Protein AF-A0A819MZC9-F1 (afdb_monomer_lite)

Structure (mmCIF, N/CA/C/O backbone):
data_AF-A0A819MZC9-F1
#
_entry.id   AF-A0A819MZC9-F1
#
loop_
_atom_site.group_PDB
_atom_site.id
_atom_site.type_symbol
_atom_site.label_atom_id
_atom_site.label_alt_id
_atom_site.label_comp_id
_atom_site.label_asym_id
_atom_site.label_entity_id
_atom_site.label_seq_id
_atom_site.pdbx_PDB_ins_code
_atom_site.Cartn_x
_atom_site.Cartn_y
_atom_site.Cartn_z
_atom_site.occupancy
_atom_site.B_iso_or_equiv
_atom_site.auth_seq_id
_atom_site.auth_comp_id
_atom_site.auth_asym_id
_atom_site.auth_atom_id
_atom_site.pdbx_PDB_model_num
ATOM 1 N N . MET A 1 1 ? -30.909 -2.211 36.257 1.00 52.22 1 MET A N 1
ATOM 2 C CA . MET A 1 1 ? -29.442 -2.129 36.110 1.00 52.22 1 MET A CA 1
ATOM 3 C C . MET A 1 1 ? -29.122 -0.748 35.568 1.00 52.22 1 MET A C 1
ATOM 5 O O . MET A 1 1 ? -29.783 -0.333 34.624 1.00 52.22 1 MET A O 1
ATOM 9 N N . SER A 1 2 ? -28.225 -0.003 36.210 1.00 57.69 2 SER A N 1
ATOM 10 C CA . SER A 1 2 ? -27.809 1.330 35.756 1.00 57.69 2 SER A CA 1
ATOM 11 C C . SER A 1 2 ? -26.731 1.199 34.678 1.00 57.69 2 SER A C 1
ATOM 13 O O . SER A 1 2 ? -25.698 0.577 34.928 1.00 57.69 2 SER A O 1
ATOM 15 N N . ASN A 1 3 ? -26.963 1.786 33.504 1.00 63.84 3 ASN A N 1
ATOM 16 C CA . ASN A 1 3 ? -25.980 1.843 32.422 1.00 63.84 3 ASN A CA 1
ATOM 17 C C . ASN A 1 3 ? -25.209 3.163 32.505 1.00 63.84 3 ASN A C 1
ATOM 19 O O . ASN A 1 3 ? -25.812 4.206 32.756 1.00 63.84 3 ASN A O 1
ATOM 23 N N . ILE A 1 4 ? -23.900 3.119 32.262 1.00 66.25 4 ILE A N 1
ATOM 24 C CA . ILE A 1 4 ? -23.064 4.317 32.140 1.00 66.25 4 ILE A CA 1
ATOM 25 C C . ILE A 1 4 ? -22.619 4.429 30.684 1.00 66.25 4 ILE A C 1
ATOM 27 O O . ILE A 1 4 ? -21.944 3.535 30.168 1.00 66.25 4 ILE A O 1
ATOM 31 N N . ALA A 1 5 ? -23.028 5.513 30.024 1.00 67.75 5 ALA A N 1
ATOM 32 C CA . ALA A 1 5 ? -22.715 5.778 28.627 1.00 67.75 5 ALA A CA 1
ATOM 33 C C . ALA A 1 5 ? -21.531 6.747 28.495 1.00 67.75 5 ALA A C 1
ATOM 35 O O . ALA A 1 5 ? -21.489 7.801 29.138 1.00 67.75 5 ALA A O 1
ATOM 36 N N . TYR A 1 6 ? -20.600 6.385 27.620 1.00 69.19 6 TYR A N 1
ATOM 37 C CA . TYR A 1 6 ? -19.405 7.132 27.265 1.00 69.19 6 TYR A CA 1
ATOM 38 C C . TYR A 1 6 ? -19.411 7.485 25.782 1.00 69.19 6 TYR A C 1
ATOM 40 O O . TYR A 1 6 ? -19.580 6.615 24.927 1.00 69.19 6 TYR A O 1
ATOM 48 N N . GLU A 1 7 ? -19.116 8.748 25.487 1.00 68.81 7 GLU A N 1
ATOM 49 C CA . GLU A 1 7 ? -18.822 9.201 24.131 1.00 68.81 7 GLU A CA 1
ATOM 50 C C . GLU A 1 7 ? -17.307 9.282 23.932 1.00 68.81 7 GLU A C 1
ATOM 52 O O . GLU A 1 7 ? -16.589 9.958 24.679 1.00 68.81 7 GLU A O 1
ATOM 57 N N . LEU A 1 8 ? -16.820 8.604 22.898 1.00 68.31 8 LEU A N 1
ATOM 58 C CA . LEU A 1 8 ? -15.461 8.732 22.396 1.00 68.31 8 LEU A CA 1
ATOM 59 C C . LEU A 1 8 ? -15.457 9.730 21.246 1.00 68.31 8 LEU A C 1
ATOM 61 O O . LEU A 1 8 ? -16.097 9.509 20.220 1.00 68.31 8 LEU A O 1
ATOM 65 N N . LYS A 1 9 ? -14.706 10.819 21.408 1.00 65.06 9 LYS A N 1
ATOM 66 C CA . LYS A 1 9 ? -14.532 11.823 20.358 1.00 65.06 9 LYS A CA 1
ATOM 67 C C . LYS A 1 9 ? -13.132 11.716 19.783 1.00 65.06 9 LYS A C 1
ATOM 69 O O . LYS A 1 9 ? -12.146 11.626 20.520 1.00 65.06 9 LYS A O 1
ATOM 74 N N . SER A 1 10 ? -13.040 11.716 18.457 1.00 59.41 10 SER A N 1
ATOM 75 C CA . SER A 1 10 ? -11.754 11.828 17.783 1.00 59.41 10 SER A CA 1
ATOM 76 C C . SER A 1 10 ? -11.206 13.251 17.949 1.00 59.41 10 SER A C 1
ATOM 78 O O . SER A 1 10 ? -11.925 14.241 17.790 1.00 59.41 10 SER A O 1
ATOM 80 N N . LYS A 1 11 ? -9.915 13.390 18.275 1.00 59.06 11 LYS A N 1
ATOM 81 C CA . LYS A 1 11 ? -9.219 14.678 18.122 1.00 59.06 11 LYS A CA 1
ATOM 82 C C . LYS A 1 11 ? -9.168 15.025 16.633 1.00 59.06 11 LYS A C 1
ATOM 84 O O . LYS A 1 11 ? -9.059 14.129 15.796 1.00 59.06 11 LYS A O 1
ATOM 89 N N . SER A 1 12 ? -9.227 16.315 16.283 1.00 50.81 12 SER A N 1
ATOM 90 C CA . SER A 1 12 ? -9.328 16.722 14.873 1.00 50.81 12 SER A CA 1
ATOM 91 C C . SER A 1 12 ? -8.220 16.103 14.002 1.00 50.81 12 SER A C 1
ATOM 93 O O . SER A 1 12 ? -7.026 16.193 14.310 1.00 50.81 12 SER A O 1
ATOM 95 N N . LYS A 1 13 ? -8.628 15.485 12.882 1.00 46.97 13 LYS A N 1
ATOM 96 C CA . LYS A 1 13 ? -7.737 14.817 11.911 1.00 46.97 13 LYS A CA 1
ATOM 97 C C . LYS A 1 13 ? -6.646 15.747 11.349 1.00 46.97 13 LYS A C 1
ATOM 99 O O . LYS A 1 13 ? -5.588 15.277 10.931 1.00 46.97 13 LYS A O 1
ATOM 104 N N . GLU A 1 14 ? -6.868 17.063 11.366 1.00 43.25 14 GLU A N 1
ATOM 105 C CA . GLU A 1 14 ? -5.967 18.082 10.804 1.00 43.25 14 GLU A CA 1
ATOM 106 C C . GLU A 1 14 ? -4.649 18.255 11.570 1.00 43.25 14 GLU A C 1
ATOM 108 O O . GLU A 1 14 ? -3.622 18.549 10.956 1.00 43.25 14 GLU A O 1
ATOM 113 N N . LYS A 1 15 ? -4.627 18.043 12.895 1.00 40.75 15 LYS A N 1
ATOM 114 C CA . LYS A 1 15 ? -3.373 18.125 13.671 1.00 40.75 15 LYS A CA 1
ATOM 115 C C . LYS A 1 15 ? -2.413 16.974 13.358 1.00 40.75 15 LYS A C 1
ATOM 117 O O . LYS A 1 15 ? -1.210 17.123 13.546 1.00 40.75 15 LYS A O 1
ATOM 122 N N . PHE A 1 16 ? -2.927 15.854 12.852 1.00 39.78 16 PHE A N 1
ATOM 123 C CA . PHE A 1 16 ? -2.155 14.628 12.670 1.00 39.78 16 PHE A CA 1
ATOM 124 C C . PHE A 1 16 ? -1.427 14.559 11.321 1.00 39.78 16 PHE A C 1
ATOM 126 O O . PHE A 1 16 ? -0.265 14.160 11.272 1.00 39.78 16 PHE A O 1
ATOM 133 N N . GLN A 1 17 ? -2.043 15.033 10.229 1.00 42.84 17 GLN A N 1
ATOM 134 C CA . GLN A 1 17 ? -1.370 15.071 8.919 1.00 42.84 17 GLN A CA 1
ATOM 135 C C . GLN A 1 17 ? -0.096 15.935 8.927 1.00 42.84 17 GLN A C 1
ATOM 137 O O . GLN A 1 17 ? 0.815 15.685 8.143 1.00 42.84 17 GLN A O 1
ATOM 142 N N . LYS A 1 18 ? 0.001 16.907 9.846 1.00 38.72 18 LYS A N 1
ATOM 143 C CA . LYS A 1 18 ? 1.191 17.753 10.025 1.00 38.72 18 LYS A CA 1
ATOM 144 C C . LYS A 1 18 ? 2.353 17.070 10.761 1.00 38.72 18 LYS A C 1
ATOM 146 O O . LYS A 1 18 ? 3.484 17.487 10.550 1.00 38.72 18 LYS A O 1
ATOM 151 N N . ASN A 1 19 ? 2.107 16.024 11.559 1.00 33.03 19 ASN A N 1
ATOM 152 C CA . ASN A 1 19 ? 3.138 15.353 12.374 1.00 33.03 19 ASN A CA 1
ATOM 153 C C . ASN A 1 19 ? 3.567 13.966 11.854 1.00 33.03 19 ASN A C 1
ATOM 155 O O . ASN A 1 19 ? 4.448 13.347 12.440 1.00 33.03 19 ASN A O 1
ATOM 159 N N . VAL A 1 20 ? 2.993 13.481 10.745 1.00 37.53 20 VAL A N 1
ATOM 160 C CA . VAL A 1 20 ? 3.362 12.194 10.106 1.00 37.53 20 VAL A CA 1
ATOM 161 C C . VAL A 1 20 ? 4.247 12.373 8.861 1.00 37.53 20 VAL A C 1
ATOM 163 O O . VAL A 1 20 ? 4.448 11.455 8.068 1.00 37.53 20 VAL A O 1
ATOM 166 N N . MET A 1 21 ? 4.837 13.552 8.683 1.00 33.25 21 MET A N 1
ATOM 167 C CA . MET A 1 21 ? 5.802 13.778 7.609 1.00 33.25 21 MET A CA 1
ATOM 168 C C . MET A 1 21 ? 7.214 13.358 8.040 1.00 33.25 21 MET A C 1
ATOM 170 O O . MET A 1 21 ? 7.723 13.836 9.048 1.00 33.25 21 MET A O 1
ATOM 174 N N . LEU A 1 22 ? 7.823 12.526 7.182 1.00 31.98 22 LEU A N 1
ATOM 175 C CA . LEU A 1 22 ? 9.228 12.093 7.109 1.00 31.98 22 LEU A CA 1
ATOM 176 C C . LEU A 1 22 ? 9.586 10.793 7.847 1.00 31.98 22 LEU A C 1
ATOM 178 O O . LEU A 1 22 ? 10.290 10.774 8.852 1.00 31.98 22 LEU A O 1
ATOM 182 N N . TRP A 1 23 ? 9.211 9.667 7.233 1.00 29.50 23 TRP A N 1
ATOM 183 C CA . TRP A 1 23 ? 10.122 8.521 7.182 1.00 29.50 23 TRP A CA 1
ATOM 184 C C . TRP A 1 23 ? 10.430 8.227 5.712 1.00 29.50 23 TRP A C 1
ATOM 186 O O . TRP A 1 23 ? 9.714 7.486 5.036 1.00 29.50 23 TRP A O 1
ATOM 196 N N . ASP A 1 24 ? 11.470 8.888 5.203 1.00 28.48 24 ASP A N 1
ATOM 197 C CA . ASP A 1 24 ? 12.013 8.672 3.863 1.00 28.48 24 ASP A CA 1
ATOM 198 C C . ASP A 1 24 ? 12.737 7.323 3.828 1.00 28.48 24 ASP A C 1
ATOM 200 O O . ASP A 1 24 ? 13.939 7.215 4.058 1.00 28.48 24 ASP A O 1
ATOM 204 N N . GLY A 1 25 ? 11.978 6.257 3.583 1.00 35.16 25 GLY A N 1
ATOM 205 C CA . GLY A 1 25 ? 12.511 4.909 3.431 1.00 35.16 25 GLY A CA 1
ATOM 206 C C . GLY A 1 25 ? 11.941 4.226 2.197 1.00 35.16 25 GLY A C 1
ATOM 207 O O . GLY A 1 25 ? 10.849 3.658 2.245 1.00 35.16 25 GLY A O 1
ATOM 208 N N . ILE A 1 26 ? 12.700 4.223 1.098 1.00 34.56 26 ILE A N 1
ATOM 209 C CA . ILE A 1 26 ? 12.497 3.277 -0.006 1.00 34.56 26 ILE A CA 1
ATOM 210 C C . ILE A 1 26 ? 12.843 1.890 0.547 1.00 34.56 26 ILE A C 1
ATOM 212 O O . ILE A 1 26 ? 13.982 1.638 0.933 1.00 34.56 26 ILE A O 1
ATOM 216 N N . SER A 1 27 ? 11.865 0.986 0.637 1.00 39.19 27 SER A N 1
ATOM 217 C CA . SER A 1 27 ? 12.120 -0.392 1.073 1.00 39.19 27 SER A CA 1
ATOM 218 C C . SER A 1 27 ? 12.355 -1.320 -0.121 1.00 39.19 27 SER A C 1
ATOM 220 O O . SER A 1 27 ? 11.711 -1.168 -1.157 1.00 39.19 27 SER A O 1
ATOM 222 N N . TYR A 1 28 ? 13.232 -2.313 0.049 1.00 37.31 28 TYR A N 1
ATOM 223 C CA . TYR A 1 28 ? 13.681 -3.299 -0.952 1.00 37.31 28 TYR A CA 1
ATOM 224 C C . TYR A 1 28 ? 12.579 -4.187 -1.593 1.00 37.31 28 TYR A C 1
ATOM 226 O O . TYR A 1 28 ? 12.902 -5.111 -2.331 1.00 37.31 28 TYR A O 1
ATOM 234 N N . GLN A 1 29 ? 11.285 -3.951 -1.334 1.00 37.28 29 GLN A N 1
ATOM 235 C CA . GLN A 1 29 ? 10.173 -4.827 -1.752 1.00 37.28 29 GLN A CA 1
ATOM 236 C C . GLN A 1 29 ? 9.095 -4.153 -2.628 1.00 37.28 29 GLN A C 1
ATOM 238 O O . GLN A 1 29 ? 7.990 -4.676 -2.761 1.00 37.28 29 GLN A O 1
ATOM 243 N N . GLY A 1 30 ? 9.403 -3.027 -3.280 1.00 44.41 30 GLY A N 1
ATOM 244 C CA . GLY A 1 30 ? 8.563 -2.463 -4.348 1.00 44.41 30 GLY A CA 1
ATOM 245 C C . GLY A 1 30 ? 8.032 -1.051 -4.091 1.00 44.41 30 GLY A C 1
ATOM 246 O O . GLY A 1 30 ? 8.222 -0.480 -3.021 1.00 44.41 30 GLY A O 1
ATOM 247 N N . LEU A 1 31 ? 7.376 -0.508 -5.125 1.00 54.22 31 LEU A N 1
ATOM 248 C CA . LEU A 1 31 ? 6.966 0.887 -5.391 1.00 54.22 31 LEU A CA 1
ATOM 249 C C . LEU A 1 31 ? 6.020 1.575 -4.375 1.00 54.22 31 LEU A C 1
ATOM 251 O O . LEU A 1 31 ? 5.336 2.536 -4.722 1.00 54.22 31 LEU A O 1
ATOM 255 N N . PHE A 1 32 ? 5.960 1.127 -3.122 1.00 52.78 32 PHE A N 1
ATOM 256 C CA . PHE A 1 32 ? 5.056 1.683 -2.117 1.00 52.78 32 PHE A CA 1
ATOM 257 C C . PHE A 1 32 ? 5.830 2.198 -0.903 1.00 52.78 32 PHE A C 1
ATOM 259 O O . PHE A 1 32 ? 6.545 1.415 -0.270 1.00 52.78 32 PHE A O 1
ATOM 266 N N . PRO A 1 33 ? 5.677 3.481 -0.525 1.00 51.31 33 PRO A N 1
ATOM 267 C CA . PRO A 1 33 ? 6.249 3.964 0.722 1.00 51.31 33 PRO A CA 1
ATOM 268 C C . PRO A 1 33 ? 5.600 3.216 1.893 1.00 51.31 33 PRO A C 1
ATOM 270 O O . PRO A 1 33 ? 4.372 3.089 1.966 1.00 51.31 33 PRO A O 1
ATOM 273 N N . LYS A 1 34 ? 6.421 2.714 2.823 1.00 52.25 34 LYS A N 1
ATOM 274 C CA . LYS A 1 34 ? 5.927 2.176 4.094 1.00 52.25 34 LYS A CA 1
ATOM 275 C C . LYS A 1 34 ? 5.335 3.342 4.886 1.00 52.25 34 LYS A C 1
ATOM 277 O O . LYS A 1 34 ? 6.076 4.165 5.408 1.00 52.25 34 LYS A O 1
ATOM 282 N N . LYS A 1 35 ? 4.005 3.446 4.953 1.00 55.16 35 LYS A N 1
ATOM 283 C CA . LYS A 1 35 ? 3.362 4.388 5.881 1.00 55.16 35 LYS A CA 1
ATOM 284 C C . LYS A 1 35 ? 3.658 3.964 7.322 1.00 55.16 35 LYS A C 1
ATOM 286 O O . LYS A 1 35 ? 3.759 2.768 7.601 1.00 55.16 35 LYS A O 1
ATOM 291 N N . SER A 1 36 ? 3.804 4.948 8.207 1.00 50.41 36 SER A N 1
ATOM 292 C CA . SER A 1 36 ? 4.003 4.742 9.642 1.00 50.41 36 SER A CA 1
ATOM 293 C C . SER A 1 36 ? 2.843 3.951 10.275 1.00 50.41 36 SER A C 1
ATOM 295 O O . SER A 1 36 ? 1.740 3.921 9.718 1.00 50.41 36 SER A O 1
ATOM 297 N N . PRO A 1 37 ? 3.073 3.294 11.429 1.00 54.25 37 PRO A N 1
ATOM 298 C CA . PRO A 1 37 ? 2.020 2.603 12.169 1.00 54.25 37 PRO A CA 1
ATOM 299 C C . PRO A 1 37 ? 0.882 3.554 12.563 1.00 54.25 37 PRO A C 1
ATOM 301 O O . PRO A 1 37 ? 1.116 4.717 12.891 1.00 54.25 37 PRO A O 1
ATOM 304 N N . ILE A 1 38 ? -0.353 3.047 12.572 1.00 57.78 38 ILE A N 1
ATOM 305 C CA . ILE A 1 38 ? -1.522 3.780 13.072 1.00 57.78 38 ILE A CA 1
ATOM 306 C C . ILE A 1 38 ? -1.453 3.795 14.608 1.00 57.78 38 ILE A C 1
ATOM 308 O O . ILE A 1 38 ? -1.678 2.767 15.247 1.00 57.78 38 ILE A O 1
ATOM 312 N N . PHE A 1 39 ? -1.134 4.945 15.205 1.00 54.50 39 PHE A N 1
ATOM 313 C CA . PHE A 1 39 ? -1.118 5.131 16.661 1.00 54.50 39 PHE A CA 1
ATOM 314 C C . PHE A 1 39 ? -2.452 5.701 17.146 1.00 54.50 39 PHE A C 1
ATOM 316 O O . PHE A 1 39 ? -2.655 6.904 17.103 1.00 54.50 39 PHE A O 1
ATOM 323 N N . ILE A 1 40 ? -3.363 4.859 17.632 1.00 56.53 40 ILE A N 1
ATOM 324 C CA . ILE A 1 40 ? -4.710 5.294 18.069 1.00 56.53 40 ILE A CA 1
ATOM 325 C C . ILE A 1 40 ? -4.687 5.986 19.431 1.00 56.53 40 ILE A C 1
ATOM 327 O O . ILE A 1 40 ? -5.572 6.781 19.745 1.00 56.53 40 ILE A O 1
ATOM 331 N N . ASP A 1 41 ? -3.665 5.718 20.242 1.00 53.06 41 ASP A N 1
ATOM 332 C CA . ASP A 1 41 ? -3.585 6.222 21.613 1.00 53.06 41 ASP A CA 1
ATOM 333 C C . ASP A 1 41 ? -3.496 7.754 21.698 1.00 53.06 41 ASP A C 1
ATOM 335 O O . ASP A 1 41 ? -3.925 8.330 22.694 1.00 53.06 41 ASP A O 1
ATOM 339 N N . GLU A 1 42 ? -3.036 8.431 20.643 1.00 54.38 42 GLU A N 1
ATOM 340 C CA . GLU A 1 42 ? -3.016 9.898 20.580 1.00 54.38 42 GLU A CA 1
ATOM 341 C C . GLU A 1 42 ? -4.347 10.514 20.097 1.00 54.38 42 GLU A C 1
ATOM 343 O O . GLU A 1 42 ? -4.554 11.720 20.276 1.00 54.38 42 GLU A O 1
ATOM 348 N N . TRP A 1 43 ? -5.254 9.705 19.523 1.00 52.47 43 TRP A N 1
ATOM 349 C CA . TRP A 1 43 ? -6.376 10.144 18.674 1.00 52.47 43 TRP A CA 1
ATOM 350 C C . TRP A 1 43 ? -7.731 10.235 19.377 1.00 52.47 43 TRP A C 1
ATOM 352 O O . TRP A 1 43 ? -8.625 10.899 18.858 1.00 52.47 43 TRP A O 1
ATOM 362 N N . LEU A 1 44 ? -7.907 9.580 20.524 1.00 61.38 44 LEU A N 1
ATOM 363 C CA . LEU A 1 44 ? -9.206 9.478 21.194 1.00 61.38 44 LEU A CA 1
ATOM 364 C C . LEU A 1 44 ? -9.212 10.276 22.496 1.00 61.38 44 LEU A C 1
ATOM 366 O O . LEU A 1 44 ? -8.414 10.016 23.397 1.00 61.38 44 LEU A O 1
ATOM 370 N N . GLU A 1 45 ? -10.141 11.223 22.607 1.00 61.78 45 GLU A N 1
ATOM 371 C CA . GLU A 1 45 ? -10.505 11.831 23.884 1.00 61.78 45 GLU A CA 1
ATOM 372 C C . GLU A 1 45 ? -11.762 11.150 24.414 1.00 61.78 45 GLU A C 1
ATOM 374 O O . GLU A 1 45 ? -12.799 11.076 23.752 1.00 61.78 45 GLU A O 1
ATOM 379 N N . LEU A 1 46 ? -11.649 10.625 25.631 1.00 67.19 46 LEU A N 1
ATOM 380 C CA . LEU A 1 46 ? -12.783 10.090 26.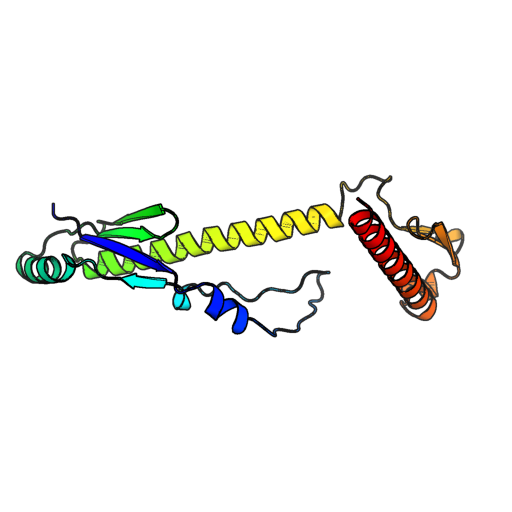362 1.00 67.19 46 LEU A CA 1
ATOM 381 C C . LEU A 1 46 ? -13.512 11.267 27.009 1.00 67.19 46 LEU A C 1
ATOM 383 O O . LEU A 1 46 ? -13.056 11.792 28.028 1.00 67.19 46 LEU A O 1
ATOM 387 N N . THR A 1 47 ? -14.626 11.699 26.429 1.00 62.94 47 THR A N 1
ATOM 388 C CA . THR A 1 47 ? -15.470 12.709 27.071 1.00 62.94 47 THR A CA 1
ATOM 389 C C . THR A 1 47 ? -16.430 12.022 28.035 1.00 62.94 47 THR A C 1
ATOM 391 O O . THR A 1 47 ? -17.213 11.162 27.632 1.00 62.94 47 THR A O 1
ATOM 394 N N . ARG A 1 48 ? -16.337 12.372 29.326 1.00 59.81 48 ARG A N 1
ATOM 395 C CA . ARG A 1 48 ? -17.296 11.934 30.352 1.00 59.81 48 ARG A CA 1
ATOM 396 C C . ARG A 1 48 ? -18.674 12.527 30.051 1.00 59.81 48 ARG A C 1
ATOM 398 O O . ARG A 1 48 ? -18.763 13.696 29.672 1.00 59.81 48 ARG A O 1
ATOM 405 N N . SER A 1 49 ? -19.730 11.741 30.236 1.00 62.56 49 SER A N 1
ATOM 406 C CA . SER A 1 49 ? -21.102 12.258 30.228 1.00 62.56 49 SER A CA 1
ATOM 407 C C . SER A 1 49 ? -21.406 12.939 31.572 1.00 62.56 49 SER A C 1
ATOM 409 O O . SER A 1 49 ? -20.791 12.624 32.585 1.00 62.56 49 SER A O 1
ATOM 411 N N . VAL A 1 50 ? -22.337 13.900 31.612 1.00 55.62 50 VAL A N 1
ATOM 412 C CA . VAL A 1 50 ? -22.673 14.657 32.845 1.00 55.62 50 VAL A CA 1
ATOM 413 C C . VAL A 1 50 ? -23.204 13.746 33.968 1.00 55.62 50 VAL A C 1
ATOM 415 O O . VAL A 1 50 ? -23.084 14.075 35.148 1.00 55.62 50 VAL A O 1
ATOM 418 N N . ASP A 1 51 ? -23.740 12.575 33.618 1.00 57.88 51 ASP A N 1
ATOM 419 C CA . ASP A 1 51 ? -24.263 11.593 34.571 1.00 57.88 51 ASP A CA 1
ATOM 420 C C . ASP A 1 51 ? -23.174 10.708 35.219 1.00 57.88 51 ASP A C 1
ATOM 422 O O . ASP A 1 51 ? -23.453 10.058 36.232 1.00 57.88 51 ASP A O 1
ATOM 426 N N . ASP A 1 52 ? -21.928 10.727 34.715 1.00 60.03 52 ASP A N 1
ATOM 427 C CA . ASP A 1 52 ? -20.803 9.933 35.246 1.00 60.03 52 ASP A CA 1
ATOM 428 C C . ASP A 1 52 ? -20.538 10.222 36.730 1.00 60.03 52 ASP A C 1
ATOM 430 O O . ASP A 1 52 ? -20.405 9.292 37.518 1.00 60.03 52 ASP A O 1
ATOM 434 N N . ASP A 1 53 ? -20.482 11.492 37.146 1.00 64.62 53 ASP A N 1
ATOM 435 C CA . ASP A 1 53 ? -20.046 11.852 38.506 1.00 64.62 53 ASP A CA 1
ATOM 436 C C . ASP A 1 53 ? -21.057 11.411 39.581 1.00 64.62 53 ASP A C 1
ATOM 438 O O . ASP A 1 53 ? -20.690 11.074 40.712 1.00 64.62 53 ASP A O 1
ATOM 442 N N . ARG A 1 54 ? -22.349 11.377 39.230 1.00 61.78 54 ARG A N 1
ATOM 443 C CA . ARG A 1 54 ? -23.418 10.873 40.108 1.00 61.78 54 ARG A CA 1
ATOM 444 C C . ARG A 1 54 ? -23.377 9.350 40.203 1.00 61.78 54 ARG A C 1
ATOM 446 O O . ARG A 1 54 ? -23.546 8.805 41.294 1.00 61.78 54 ARG A O 1
ATOM 453 N N . LEU A 1 55 ? -23.119 8.679 39.082 1.00 61.72 55 LEU A N 1
ATOM 454 C CA . LEU A 1 55 ? -23.037 7.223 39.002 1.00 61.72 55 LEU A CA 1
ATOM 455 C C . LEU A 1 55 ? -21.756 6.700 39.668 1.00 61.72 55 LEU A C 1
ATOM 457 O O . LEU A 1 55 ? -21.826 5.764 40.454 1.00 61.72 55 LEU A O 1
ATOM 461 N N . GLU A 1 56 ? -20.605 7.346 39.482 1.00 64.44 56 GLU A N 1
ATOM 462 C CA . GLU A 1 56 ? -19.319 6.990 40.109 1.00 64.44 56 GLU A CA 1
ATOM 463 C C . GLU A 1 56 ? -19.390 7.090 41.650 1.00 64.44 56 GLU A C 1
ATOM 465 O O . GLU A 1 56 ? -18.799 6.285 42.377 1.00 64.44 56 GLU A O 1
ATOM 470 N N . LYS A 1 57 ? -20.184 8.039 42.167 1.00 66.44 57 LYS A N 1
ATOM 471 C CA . LYS A 1 57 ? -20.458 8.183 43.603 1.00 66.44 57 LYS A CA 1
ATOM 472 C C . LYS A 1 57 ? -21.390 7.086 44.129 1.00 66.44 57 LYS A C 1
ATOM 474 O O . LYS A 1 57 ? -21.046 6.424 45.102 1.00 66.44 57 LYS A O 1
ATOM 479 N N . ALA A 1 58 ? -22.507 6.833 43.443 1.00 61.16 58 ALA A N 1
ATOM 480 C CA . ALA A 1 58 ? -23.461 5.780 43.811 1.00 61.16 58 ALA A CA 1
ATOM 481 C C . ALA A 1 58 ? -22.845 4.370 43.758 1.00 61.16 58 ALA A C 1
ATOM 483 O O . ALA A 1 58 ? -23.210 3.472 44.512 1.00 61.16 58 ALA A O 1
ATOM 484 N N . THR A 1 59 ? -21.874 4.163 42.878 1.00 60.56 59 THR A N 1
ATOM 485 C CA . THR A 1 59 ? -21.296 2.845 42.608 1.00 60.56 59 THR A CA 1
ATOM 486 C C . THR A 1 59 ? -20.149 2.480 43.534 1.00 60.56 59 THR A C 1
ATOM 488 O O . THR A 1 59 ? -19.995 1.306 43.879 1.00 60.56 59 THR A O 1
ATOM 491 N N . LYS A 1 60 ? -19.408 3.483 44.024 1.00 64.06 60 LYS A N 1
ATOM 492 C CA . LYS A 1 60 ? -18.543 3.340 45.204 1.00 64.06 60 LYS A CA 1
ATOM 493 C C . LYS A 1 60 ? -19.321 2.900 46.444 1.00 64.06 60 LYS A C 1
ATOM 495 O O . LYS A 1 60 ? -18.743 2.235 47.298 1.00 64.06 60 LYS A O 1
ATOM 500 N N . GLU A 1 61 ? -20.598 3.265 46.534 1.00 63.84 61 GLU A N 1
ATOM 501 C CA . GLU A 1 61 ? -21.456 2.975 47.684 1.00 63.84 61 GLU A CA 1
ATOM 502 C C . GLU A 1 61 ? -22.200 1.628 47.556 1.00 63.84 61 GLU A C 1
ATOM 504 O O . GLU A 1 61 ? -22.324 0.926 48.557 1.00 63.84 61 GLU A O 1
ATOM 509 N N . LEU A 1 62 ? -22.645 1.223 46.353 1.00 60.34 62 LEU A N 1
ATOM 510 C CA . LEU A 1 62 ? -23.461 0.006 46.154 1.00 60.34 62 LEU A CA 1
ATOM 511 C C . LEU A 1 62 ? -22.712 -1.254 45.674 1.00 60.34 62 LEU A C 1
ATOM 513 O O . LEU A 1 62 ? -23.228 -2.355 45.842 1.00 60.34 62 LEU A O 1
ATOM 517 N N . GLY A 1 63 ? -21.505 -1.155 45.100 1.00 56.19 63 GLY A N 1
ATOM 518 C CA . GLY A 1 63 ? -20.729 -2.343 44.694 1.00 56.19 63 GLY A CA 1
ATOM 519 C C . GLY A 1 63 ? -21.370 -3.216 43.595 1.00 56.19 63 GLY A C 1
ATOM 520 O O . GLY A 1 63 ? -21.097 -4.424 43.543 1.00 56.19 63 GLY A O 1
ATOM 521 N N . ASP A 1 64 ? -22.201 -2.605 42.743 1.00 58.38 64 ASP A N 1
ATOM 522 C CA . ASP A 1 64 ? -23.000 -3.258 41.699 1.00 58.38 64 ASP A CA 1
ATOM 523 C C . ASP A 1 64 ? -22.299 -3.367 40.334 1.00 58.38 64 ASP A C 1
ATOM 525 O O . ASP A 1 64 ? -21.538 -2.483 39.919 1.00 58.38 64 ASP A O 1
ATOM 529 N N . LEU A 1 65 ? -22.653 -4.445 39.616 1.00 57.72 65 LEU A N 1
ATOM 530 C CA . LEU A 1 65 ? -22.330 -4.705 38.208 1.00 57.72 65 LEU A CA 1
ATOM 531 C C . LEU A 1 65 ? -22.847 -3.557 37.329 1.00 57.72 65 LEU A C 1
ATOM 533 O O . LEU A 1 65 ? -24.048 -3.438 37.082 1.00 57.72 65 LEU A O 1
ATOM 537 N N . GLN A 1 66 ? -21.935 -2.726 36.835 1.00 67.88 66 GLN A N 1
ATOM 538 C CA . GLN A 1 66 ? -22.253 -1.645 35.905 1.00 67.88 66 GLN A CA 1
ATOM 539 C C . GLN A 1 66 ? -21.944 -2.060 34.480 1.00 67.88 66 GLN A C 1
ATOM 541 O O . GLN A 1 66 ? -20.804 -2.420 34.166 1.00 67.88 66 GLN A O 1
ATOM 546 N N . ASN A 1 67 ? -22.959 -1.962 33.626 1.00 72.19 67 ASN A N 1
ATOM 547 C CA . ASN A 1 67 ? -22.775 -2.026 32.187 1.00 72.19 67 ASN A CA 1
ATOM 548 C C . ASN A 1 67 ? -22.165 -0.705 31.706 1.00 72.19 67 ASN A C 1
ATOM 550 O O . ASN A 1 67 ? -22.659 0.378 32.042 1.00 72.19 67 ASN A O 1
ATOM 554 N N . VAL A 1 68 ? -21.090 -0.807 30.931 1.00 76.75 68 VAL A N 1
ATOM 555 C CA . VAL A 1 68 ? -20.412 0.337 30.331 1.00 76.75 68 VAL A CA 1
ATOM 556 C C . VAL A 1 68 ? -20.647 0.314 28.832 1.00 76.75 68 VAL A C 1
ATOM 558 O O . VAL A 1 68 ? -20.255 -0.642 28.168 1.00 76.75 68 VAL A O 1
ATOM 561 N N . ILE A 1 69 ? -21.256 1.374 28.307 1.00 80.12 69 ILE A N 1
ATOM 562 C CA . ILE A 1 69 ? -21.542 1.533 26.880 1.00 80.12 69 ILE A CA 1
ATOM 563 C C . ILE A 1 69 ? -20.621 2.618 26.330 1.00 80.12 69 ILE A C 1
ATOM 565 O O . ILE A 1 69 ? -20.608 3.734 26.837 1.00 80.12 69 ILE A O 1
ATOM 569 N N . PHE A 1 70 ? -19.859 2.299 25.293 1.00 80.44 70 PHE A N 1
ATOM 570 C CA . PHE A 1 70 ? -19.034 3.227 24.532 1.00 80.44 70 PHE A CA 1
ATOM 571 C C . PHE A 1 70 ? -19.623 3.426 23.152 1.00 80.44 70 PHE A C 1
ATOM 573 O O . PHE A 1 70 ? -19.924 2.448 22.473 1.00 80.44 70 PHE A O 1
ATOM 580 N N . GLN A 1 71 ? -19.704 4.676 22.720 1.00 81.38 71 GLN A N 1
ATOM 581 C CA . GLN A 1 71 ? -20.052 5.033 21.355 1.00 81.38 71 GLN A CA 1
ATOM 582 C C . GLN A 1 71 ? -18.974 5.946 20.771 1.00 81.38 71 GLN A C 1
ATOM 584 O O . GLN A 1 71 ? -18.540 6.884 21.441 1.00 81.38 71 GLN A O 1
ATOM 589 N N . ASP A 1 72 ? -18.532 5.667 19.545 1.00 79.44 72 ASP A N 1
ATOM 590 C CA . ASP A 1 72 ? -17.659 6.573 18.791 1.00 79.44 72 ASP A CA 1
ATOM 591 C C . ASP A 1 72 ? -18.436 7.503 17.839 1.00 79.44 72 ASP A C 1
ATOM 593 O O . ASP A 1 72 ? -19.657 7.419 17.676 1.00 79.44 72 ASP A O 1
ATOM 597 N N . ASP A 1 73 ? -17.695 8.394 17.185 1.00 74.94 73 ASP A N 1
ATOM 598 C CA . ASP A 1 73 ? -18.182 9.333 16.174 1.00 74.94 73 ASP A CA 1
ATOM 599 C C . ASP A 1 73 ? -18.578 8.674 14.839 1.00 74.94 73 ASP A C 1
ATOM 601 O O . ASP A 1 73 ? -19.260 9.300 14.026 1.00 74.94 73 ASP A O 1
ATOM 605 N N . GLN A 1 74 ? -18.187 7.419 14.613 1.00 73.56 74 GLN A N 1
ATOM 606 C CA . GLN A 1 74 ? -18.560 6.618 13.444 1.00 73.56 74 GLN A CA 1
ATOM 607 C C . GLN A 1 74 ? -19.818 5.765 13.682 1.00 73.56 74 GLN A C 1
ATOM 609 O O . GLN A 1 74 ? -20.297 5.110 12.756 1.00 73.56 74 GLN A O 1
ATOM 614 N N . GLY A 1 75 ? -20.380 5.796 14.894 1.00 80.44 75 GLY A N 1
ATOM 615 C CA . GLY A 1 75 ? -21.565 5.033 15.283 1.00 80.44 75 GLY A CA 1
ATOM 616 C C . GLY A 1 75 ? -21.276 3.602 15.748 1.00 80.44 75 GLY A C 1
ATOM 617 O O . GLY A 1 75 ? -22.210 2.813 15.888 1.00 80.44 75 GLY A O 1
ATOM 618 N N . ILE A 1 76 ? -20.016 3.241 16.001 1.00 84.75 76 ILE A N 1
ATOM 619 C CA . ILE A 1 76 ? -19.646 1.966 16.617 1.00 84.75 76 ILE A CA 1
ATOM 620 C C . ILE A 1 76 ? -20.027 2.025 18.089 1.00 84.75 76 ILE A C 1
ATOM 622 O O . ILE A 1 76 ? -19.577 2.899 18.829 1.00 84.75 76 ILE A O 1
ATOM 626 N N . VAL A 1 77 ? -20.837 1.059 18.514 1.00 87.25 77 VAL A N 1
ATOM 627 C CA . VAL A 1 77 ? -21.251 0.898 19.906 1.00 87.25 77 VAL A CA 1
ATOM 628 C C . VAL A 1 77 ? -20.624 -0.372 20.471 1.00 87.25 77 VAL A C 1
ATOM 630 O O . VAL A 1 77 ? -20.668 -1.431 19.842 1.00 87.25 77 VAL A O 1
ATOM 633 N N . LEU A 1 78 ? -20.035 -0.272 21.659 1.00 85.81 78 LEU A N 1
ATOM 634 C CA . LEU A 1 78 ? -19.521 -1.401 22.427 1.00 85.81 78 LEU A CA 1
ATOM 635 C C . LEU A 1 78 ? -20.071 -1.354 23.843 1.00 85.81 78 LEU A C 1
ATOM 637 O O . LEU A 1 78 ? -19.916 -0.355 24.537 1.00 85.81 78 LEU A O 1
ATOM 641 N N . GLU A 1 79 ? -20.652 -2.458 24.288 1.00 86.44 79 GLU A N 1
ATOM 642 C CA . GLU A 1 79 ? -21.113 -2.636 25.660 1.00 86.44 79 GLU A CA 1
ATOM 643 C C . GLU A 1 79 ? -20.278 -3.695 26.382 1.00 86.44 79 GLU A C 1
ATOM 645 O O . GLU A 1 79 ? -19.761 -4.628 25.758 1.00 86.44 79 GLU A O 1
ATOM 650 N N . ARG A 1 80 ? -20.103 -3.541 27.698 1.00 85.62 80 ARG A N 1
ATOM 651 C CA . ARG A 1 80 ? -19.344 -4.500 28.504 1.00 85.62 80 ARG A CA 1
ATOM 652 C C . ARG A 1 80 ? -19.851 -4.585 29.938 1.00 85.62 80 ARG A C 1
ATOM 654 O O . ARG A 1 80 ? -19.951 -3.569 30.625 1.00 85.62 80 ARG A O 1
ATOM 661 N N . GLN A 1 81 ? -20.079 -5.816 30.400 1.00 84.69 81 GLN A N 1
ATOM 662 C CA . GLN A 1 81 ? -20.587 -6.130 31.742 1.00 84.69 81 GLN A CA 1
ATOM 663 C C . GLN A 1 81 ? -19.889 -7.360 32.364 1.00 84.69 81 GLN A C 1
ATOM 665 O O . GLN A 1 81 ? -20.465 -8.059 33.191 1.00 84.69 81 GLN A O 1
ATOM 670 N N . ASP A 1 82 ? -18.655 -7.654 31.950 1.00 83.88 82 ASP A N 1
ATOM 671 C CA . ASP A 1 82 ? -17.966 -8.897 32.331 1.00 83.88 82 ASP A CA 1
ATOM 672 C C . ASP A 1 82 ? -17.641 -8.956 33.832 1.00 83.88 82 ASP A C 1
ATOM 674 O O . ASP A 1 82 ? -17.711 -1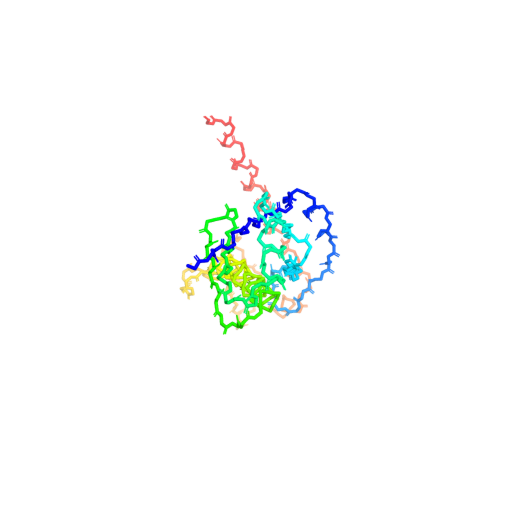0.010 34.459 1.00 83.88 82 ASP A O 1
ATOM 678 N N . GLU A 1 83 ? -17.274 -7.817 34.414 1.00 85.00 83 GLU A N 1
ATOM 679 C CA . GLU A 1 83 ? -16.676 -7.733 35.741 1.00 85.00 83 GLU A CA 1
ATOM 680 C C . GLU A 1 83 ? -17.580 -7.015 36.733 1.00 85.00 83 GLU A C 1
ATOM 682 O O . GLU A 1 83 ? -18.331 -6.101 36.388 1.00 85.00 83 GLU A O 1
ATOM 687 N N . ARG A 1 84 ? -17.437 -7.364 38.016 1.00 77.38 84 ARG A N 1
ATOM 688 C CA . ARG A 1 84 ? -18.160 -6.702 39.114 1.00 77.38 84 ARG A CA 1
ATOM 689 C C . ARG A 1 84 ? -17.805 -5.222 39.241 1.00 77.38 84 ARG A C 1
ATOM 691 O O . ARG A 1 84 ? -18.651 -4.411 39.606 1.00 77.38 84 ARG A O 1
ATOM 698 N N . PHE A 1 85 ? -16.547 -4.877 38.976 1.00 76.06 85 PHE A N 1
ATOM 699 C CA . PHE A 1 85 ? -16.033 -3.528 39.175 1.00 76.06 85 PHE A CA 1
ATOM 700 C C . PHE A 1 85 ? -16.101 -2.703 37.894 1.00 76.06 85 PHE A C 1
ATOM 702 O O . PHE A 1 85 ? -15.491 -3.037 36.878 1.00 76.06 85 PHE A O 1
ATOM 709 N N . PHE A 1 86 ? -16.742 -1.544 37.996 1.00 75.88 86 PHE A N 1
ATOM 710 C CA . PHE A 1 86 ? -16.867 -0.569 36.918 1.00 75.88 86 PHE A CA 1
ATOM 711 C C . PHE A 1 86 ? -15.552 -0.193 36.240 1.00 75.88 86 PHE A C 1
ATOM 713 O O . PHE A 1 86 ? -15.445 -0.250 35.019 1.00 75.88 86 PHE A O 1
ATOM 720 N N . ASN A 1 87 ? -14.532 0.161 37.029 1.00 79.75 87 ASN A N 1
ATOM 721 C CA . ASN A 1 87 ? -13.234 0.581 36.497 1.00 79.75 87 ASN A CA 1
ATOM 722 C C . ASN A 1 87 ? -12.597 -0.507 35.628 1.00 79.75 87 ASN A C 1
ATOM 724 O O . ASN A 1 87 ? -11.921 -0.202 34.644 1.00 79.75 87 ASN A O 1
ATOM 728 N N . LEU A 1 88 ? -12.832 -1.775 35.972 1.00 82.81 88 LEU A N 1
ATOM 729 C CA . LEU A 1 88 ? -12.325 -2.897 35.203 1.00 82.81 88 LEU A CA 1
ATOM 730 C C . LEU A 1 88 ? -13.098 -3.041 33.885 1.00 82.81 88 LEU A C 1
ATOM 732 O O . LEU A 1 88 ? -12.463 -3.067 32.831 1.00 82.81 88 LEU A O 1
ATOM 736 N N . ASN A 1 89 ? -14.436 -2.998 33.919 1.00 83.44 89 ASN A N 1
ATOM 737 C CA . ASN A 1 89 ? -15.269 -2.983 32.706 1.00 83.44 89 ASN A CA 1
ATOM 738 C C . ASN A 1 89 ? -14.914 -1.819 31.778 1.00 83.44 89 ASN A C 1
ATOM 740 O O . ASN A 1 89 ? -14.748 -2.018 30.576 1.00 83.44 89 ASN A O 1
ATOM 744 N N . LYS A 1 90 ? -14.711 -0.623 32.335 1.00 81.69 90 LYS A N 1
ATOM 745 C CA . LYS A 1 90 ? -14.300 0.579 31.606 1.00 81.69 90 LYS A CA 1
ATOM 746 C C . LYS A 1 90 ? -12.961 0.384 30.895 1.00 81.69 90 LYS A C 1
ATOM 748 O O . LYS A 1 90 ? -12.873 0.602 29.689 1.00 81.69 90 LYS A O 1
ATOM 753 N N . ASN A 1 91 ? -11.927 -0.064 31.608 1.00 84.19 91 ASN A N 1
ATOM 754 C CA . ASN A 1 91 ? -10.601 -0.294 31.023 1.00 84.19 91 ASN A CA 1
ATOM 755 C C . ASN A 1 91 ? -10.636 -1.358 29.920 1.00 84.19 91 ASN A C 1
ATOM 757 O O . ASN A 1 91 ? -10.021 -1.200 28.861 1.00 84.19 91 ASN A O 1
ATOM 761 N N . LEU A 1 92 ? -11.380 -2.437 30.156 1.00 86.12 92 LEU A N 1
ATOM 762 C CA . LEU A 1 92 ? -11.547 -3.520 29.200 1.00 86.12 92 LEU A CA 1
ATOM 763 C C . LEU A 1 92 ? -12.324 -3.080 27.951 1.00 86.12 92 LEU A C 1
ATOM 765 O O . LEU A 1 92 ? -11.971 -3.471 26.836 1.00 86.12 92 LEU A O 1
ATOM 769 N N . ALA A 1 93 ? -13.361 -2.262 28.109 1.00 85.25 93 ALA A N 1
ATOM 770 C CA . ALA A 1 93 ? -14.141 -1.730 27.002 1.00 85.25 93 ALA A CA 1
ATOM 771 C C . ALA A 1 93 ? -13.341 -0.712 26.170 1.00 85.25 93 ALA A C 1
ATOM 773 O O . ALA A 1 93 ? -13.331 -0.816 24.946 1.00 85.25 93 ALA A O 1
ATOM 774 N N . ILE A 1 94 ? -12.557 0.172 26.803 1.00 82.88 94 ILE A N 1
ATOM 775 C CA . ILE A 1 94 ? -11.629 1.076 26.096 1.00 82.88 94 ILE A CA 1
ATOM 776 C C . ILE A 1 94 ? -10.624 0.275 25.261 1.00 82.88 94 ILE A C 1
ATOM 778 O O . ILE A 1 94 ? -10.393 0.592 24.094 1.00 82.88 94 ILE A O 1
ATOM 782 N N . LYS A 1 95 ? -10.034 -0.784 25.830 1.00 84.81 95 LYS A N 1
ATOM 783 C CA . LYS A 1 95 ? -9.090 -1.648 25.107 1.00 84.81 95 LYS A CA 1
ATOM 784 C C . LYS A 1 95 ? -9.750 -2.329 23.904 1.00 84.81 95 LYS A C 1
ATOM 786 O O . LYS A 1 95 ? -9.161 -2.364 22.826 1.00 84.81 95 LYS A O 1
ATOM 791 N N . ALA A 1 96 ? -10.968 -2.844 24.074 1.00 87.00 96 ALA A N 1
ATOM 792 C CA . ALA A 1 96 ? -11.728 -3.457 22.986 1.00 87.00 96 ALA A CA 1
ATOM 793 C C . ALA A 1 96 ? -12.049 -2.448 21.871 1.00 87.00 96 ALA A C 1
ATOM 795 O O . ALA A 1 96 ? -11.839 -2.750 20.698 1.00 87.00 96 ALA A O 1
ATOM 796 N N . MET A 1 97 ? -12.471 -1.237 22.239 1.00 83.75 97 MET A N 1
ATOM 797 C CA . MET A 1 97 ? -12.792 -0.163 21.300 1.00 83.75 97 MET A CA 1
ATOM 798 C C . MET A 1 97 ? -11.573 0.280 20.490 1.00 83.75 97 MET A C 1
ATOM 800 O O . MET A 1 97 ? -11.632 0.341 19.265 1.00 83.75 97 MET A O 1
ATOM 804 N N . LYS A 1 98 ? -10.426 0.479 21.150 1.00 81.88 98 LYS A N 1
ATOM 805 C CA . LYS A 1 98 ? -9.155 0.786 20.475 1.00 81.88 98 LYS A CA 1
ATOM 806 C C . LYS A 1 98 ? -8.757 -0.299 19.477 1.00 81.88 98 LYS A C 1
ATOM 808 O O . LYS A 1 98 ? -8.416 0.018 18.342 1.00 81.88 98 LYS A O 1
ATOM 813 N N . ASN A 1 99 ? -8.844 -1.571 19.870 1.00 82.88 99 ASN A N 1
ATOM 814 C CA . ASN A 1 99 ? -8.537 -2.688 18.976 1.00 82.88 99 ASN A CA 1
ATOM 815 C C . ASN A 1 99 ? -9.490 -2.741 17.775 1.00 82.88 99 ASN A C 1
ATOM 817 O O . ASN A 1 99 ? -9.056 -3.006 16.657 1.00 82.88 99 ASN A O 1
ATOM 821 N N . LYS A 1 100 ? -10.784 -2.473 17.988 1.00 85.19 100 LYS A N 1
ATOM 822 C CA . LYS A 1 100 ? -11.783 -2.464 16.915 1.00 85.19 100 LYS A CA 1
ATOM 823 C C . LYS A 1 100 ? -11.514 -1.347 15.907 1.00 85.19 100 LYS A C 1
ATOM 825 O O . LYS A 1 100 ? -11.482 -1.613 14.709 1.00 85.19 100 LYS A O 1
ATOM 830 N N . LEU A 1 101 ? -11.263 -0.134 16.395 1.00 82.19 101 LEU A N 1
ATOM 831 C CA . LEU A 1 101 ? -10.901 1.020 15.570 1.00 82.19 101 LEU A CA 1
ATOM 832 C C . LEU A 1 101 ? -9.593 0.790 14.805 1.00 82.19 101 LEU A C 1
ATOM 834 O O . LEU A 1 101 ? -9.496 1.135 13.628 1.00 82.19 101 LEU A O 1
ATOM 838 N N . TYR A 1 102 ? -8.611 0.151 15.446 1.00 80.06 102 TYR A N 1
ATOM 839 C CA . TYR A 1 102 ? -7.366 -0.250 14.795 1.00 80.06 102 TYR A CA 1
ATOM 840 C C . TYR A 1 102 ? -7.607 -1.185 13.637 1.00 80.06 102 TYR A C 1
ATOM 842 O O . TYR A 1 102 ? -7.105 -0.937 12.545 1.00 80.06 102 TYR A O 1
ATOM 850 N N . GLN A 1 103 ? -8.396 -2.227 13.876 1.00 82.44 103 GLN A N 1
ATOM 851 C CA . GLN A 1 103 ? -8.687 -3.219 12.863 1.00 82.44 103 GLN A CA 1
ATOM 852 C C . GLN A 1 103 ? -9.338 -2.577 11.637 1.00 82.44 103 GLN A C 1
ATOM 854 O O . GLN A 1 103 ? -8.882 -2.809 10.528 1.00 82.44 103 GLN A O 1
ATOM 859 N N . ILE A 1 104 ? -10.322 -1.694 11.835 1.00 83.88 104 ILE A N 1
ATOM 860 C CA . ILE A 1 104 ? -10.998 -0.990 10.735 1.00 83.88 104 ILE A CA 1
ATOM 861 C C . ILE A 1 104 ? -10.005 -0.151 9.924 1.00 83.88 104 ILE A C 1
ATOM 863 O O . ILE A 1 104 ? -9.934 -0.277 8.704 1.00 83.88 104 ILE A O 1
ATOM 867 N N . GLN A 1 105 ? -9.197 0.680 10.587 1.00 79.38 105 GLN A N 1
ATOM 868 C CA . GLN A 1 105 ? -8.227 1.532 9.893 1.00 79.38 105 GLN A CA 1
ATOM 869 C C . GLN A 1 105 ? -7.133 0.721 9.184 1.00 79.38 105 GLN A C 1
ATOM 871 O O . GLN A 1 105 ? -6.694 1.080 8.087 1.00 79.38 105 GLN A O 1
ATOM 876 N N . TYR A 1 106 ? -6.700 -0.376 9.803 1.00 80.31 106 TYR A N 1
ATOM 877 C CA . TYR A 1 106 ? -5.753 -1.312 9.216 1.00 80.31 106 TYR A CA 1
ATOM 878 C C . TYR A 1 106 ? -6.338 -1.977 7.968 1.00 80.31 106 TYR A C 1
ATOM 880 O O . TYR A 1 106 ? -5.694 -1.957 6.920 1.00 80.31 106 TYR A O 1
ATOM 888 N N . ASP A 1 107 ? -7.562 -2.497 8.051 1.00 83.94 107 ASP A N 1
ATOM 889 C CA . ASP A 1 107 ? -8.247 -3.166 6.946 1.00 83.94 107 ASP A CA 1
ATOM 890 C C . ASP A 1 107 ? -8.452 -2.202 5.770 1.00 83.94 107 ASP A C 1
ATOM 892 O O . ASP A 1 107 ? -8.081 -2.524 4.642 1.00 83.94 107 ASP A O 1
ATOM 896 N N . GLU A 1 108 ? -8.897 -0.967 6.026 1.00 81.88 108 GLU A N 1
ATOM 897 C CA . GLU A 1 108 ? -8.984 0.074 4.996 1.00 81.88 108 GLU A CA 1
ATOM 898 C C . GLU A 1 108 ? -7.622 0.379 4.347 1.00 81.88 108 GLU A C 1
ATOM 900 O O . GLU A 1 108 ? -7.518 0.630 3.143 1.00 81.88 108 GLU A O 1
ATOM 905 N N . GLN A 1 109 ? -6.546 0.424 5.140 1.00 78.81 109 GLN A N 1
ATOM 906 C CA . GLN A 1 109 ? -5.203 0.644 4.612 1.00 78.81 109 GLN A CA 1
ATOM 907 C C . GLN A 1 109 ? -4.766 -0.521 3.723 1.00 78.81 109 GLN A C 1
ATOM 909 O O . GLN A 1 109 ? -4.238 -0.274 2.635 1.00 78.81 109 GLN A O 1
ATOM 914 N N . GLN A 1 110 ? -4.980 -1.760 4.166 1.00 78.75 110 GLN A N 1
ATOM 915 C CA . GLN A 1 110 ? -4.655 -2.948 3.383 1.00 78.75 110 GLN A CA 1
ATOM 916 C C . GLN A 1 110 ? -5.473 -3.004 2.100 1.00 78.75 110 GLN A C 1
ATOM 918 O O . GLN A 1 110 ? -4.908 -3.285 1.045 1.00 78.75 110 GLN A O 1
ATOM 923 N N . GLU A 1 111 ? -6.757 -2.660 2.150 1.00 85.56 111 GLU A N 1
ATOM 924 C CA . GLU A 1 111 ? -7.611 -2.607 0.971 1.00 85.56 111 GLU A CA 1
ATOM 925 C C . GLU A 1 111 ? -7.108 -1.563 -0.032 1.00 85.56 111 GLU A C 1
ATOM 927 O O . GLU A 1 111 ? -6.908 -1.882 -1.204 1.00 85.56 111 GLU A O 1
ATOM 932 N N . ARG A 1 112 ? -6.789 -0.340 0.415 1.00 80.88 112 ARG A N 1
ATOM 933 C CA . ARG A 1 112 ? -6.194 0.692 -0.456 1.00 80.88 112 ARG A CA 1
ATOM 934 C C . ARG A 1 112 ? -4.892 0.215 -1.105 1.00 80.88 112 ARG A C 1
ATOM 936 O O . ARG A 1 112 ? -4.684 0.422 -2.303 1.00 80.88 112 ARG A O 1
ATOM 943 N N . LEU A 1 113 ? -4.013 -0.434 -0.338 1.00 79.38 113 LEU A N 1
ATOM 944 C CA . LEU A 1 113 ? -2.761 -0.994 -0.857 1.00 79.38 113 LEU A CA 1
ATOM 945 C C . LEU A 1 113 ? -3.017 -2.122 -1.859 1.00 79.38 113 LEU A C 1
ATOM 947 O O . LEU A 1 113 ? -2.383 -2.157 -2.913 1.00 79.38 113 LEU A O 1
ATOM 951 N N . PHE A 1 114 ? -3.950 -3.021 -1.552 1.00 82.94 114 PHE A N 1
ATOM 952 C CA . PHE A 1 114 ? -4.341 -4.123 -2.420 1.00 82.94 114 PHE A CA 1
ATOM 953 C C . PHE A 1 114 ? -4.894 -3.609 -3.749 1.00 82.94 114 PHE A C 1
ATOM 955 O O . PHE A 1 114 ? -4.424 -4.035 -4.802 1.00 82.94 114 PHE A O 1
ATOM 962 N N . GLN A 1 115 ? -5.816 -2.644 -3.716 1.00 84.69 115 GLN A N 1
ATOM 963 C CA . GLN A 1 115 ? -6.374 -2.034 -4.922 1.00 84.69 115 GLN A CA 1
ATOM 964 C C . GLN A 1 115 ? -5.287 -1.354 -5.757 1.00 84.69 115 GLN A C 1
ATOM 966 O O . GLN A 1 115 ? -5.218 -1.568 -6.965 1.00 84.69 115 GLN A O 1
ATOM 971 N N . THR A 1 116 ? -4.376 -0.613 -5.119 1.00 82.31 116 THR A N 1
ATOM 972 C CA . THR A 1 116 ? -3.276 0.047 -5.840 1.00 82.31 116 THR A CA 1
ATOM 973 C C . THR A 1 116 ? -2.326 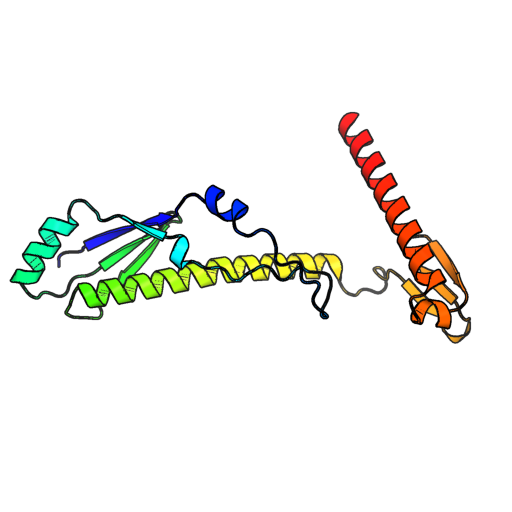-0.975 -6.478 1.00 82.31 116 THR A C 1
ATOM 975 O O . THR A 1 116 ? -1.941 -0.829 -7.636 1.00 82.31 116 THR A O 1
ATOM 978 N N . ARG A 1 117 ? -1.978 -2.059 -5.767 1.00 81.44 117 ARG A N 1
ATOM 979 C CA . ARG A 1 117 ? -1.162 -3.162 -6.313 1.00 81.44 117 ARG A CA 1
ATOM 980 C C . ARG A 1 117 ? -1.853 -3.865 -7.473 1.00 81.44 117 ARG A C 1
ATOM 982 O O . ARG A 1 117 ? -1.205 -4.161 -8.476 1.00 81.44 117 ARG A O 1
ATOM 989 N N . LYS A 1 118 ? -3.156 -4.117 -7.341 1.00 83.75 118 LYS A N 1
ATOM 990 C CA . LYS A 1 118 ? -3.980 -4.747 -8.374 1.00 83.75 118 LYS A CA 1
ATOM 991 C C . LYS A 1 118 ? -4.022 -3.889 -9.638 1.00 83.75 118 LYS A C 1
ATOM 993 O O . LYS A 1 118 ? -3.828 -4.418 -10.725 1.00 83.75 118 LYS A O 1
ATOM 998 N N . GLN A 1 119 ? -4.190 -2.574 -9.496 1.00 82.38 119 GLN A N 1
ATOM 999 C CA . GLN A 1 119 ? -4.143 -1.631 -10.618 1.00 82.38 119 GLN A CA 1
ATOM 1000 C C . GLN A 1 119 ? -2.775 -1.611 -11.314 1.00 82.38 119 GLN A C 1
ATOM 1002 O O . GLN A 1 119 ? -2.724 -1.563 -12.536 1.00 82.38 119 GLN A O 1
ATOM 1007 N N . GLN A 1 120 ? -1.672 -1.673 -10.560 1.00 80.19 120 GLN A N 1
ATOM 1008 C CA . GLN A 1 120 ? -0.320 -1.656 -11.135 1.00 80.19 120 GLN A CA 1
ATOM 1009 C C . GLN A 1 120 ? 0.085 -2.974 -11.808 1.00 80.19 120 GLN A C 1
ATOM 1011 O O . GLN A 1 120 ? 0.793 -2.955 -12.809 1.00 80.19 120 GLN A O 1
ATOM 1016 N N . THR A 1 121 ? -0.315 -4.113 -11.237 1.00 82.19 121 THR A N 1
ATOM 1017 C CA . THR A 1 121 ? 0.073 -5.446 -11.738 1.00 82.19 121 THR A CA 1
ATOM 1018 C C . THR A 1 121 ? -0.812 -5.895 -12.903 1.00 82.19 121 THR A C 1
ATOM 1020 O O . THR A 1 121 ? -0.379 -6.697 -13.727 1.00 82.19 121 THR A O 1
ATOM 1023 N N . GLY A 1 122 ? -2.039 -5.373 -12.985 1.00 82.00 122 GLY A N 1
ATOM 1024 C CA . GLY A 1 122 ? -3.017 -5.777 -13.988 1.00 82.00 122 GLY A CA 1
ATOM 1025 C C . GLY A 1 122 ? -3.604 -7.167 -13.721 1.00 82.00 122 GLY A C 1
ATOM 1026 O O . GLY A 1 122 ? -3.553 -7.695 -12.607 1.00 82.00 122 GLY A O 1
ATOM 1027 N N . SER A 1 123 ? -4.192 -7.755 -14.759 1.00 83.44 123 SER A N 1
ATOM 1028 C CA . SER A 1 123 ? -4.789 -9.094 -14.761 1.00 83.44 123 SER A CA 1
ATOM 1029 C C . SER A 1 123 ? -3.776 -10.213 -15.033 1.00 83.44 123 SER A C 1
ATOM 1031 O O . SER A 1 123 ? -4.121 -11.390 -14.944 1.00 83.44 123 SER A O 1
ATOM 1033 N N . GLY A 1 124 ? -2.525 -9.866 -15.361 1.00 82.50 124 GLY A N 1
ATOM 1034 C CA . GLY A 1 124 ? -1.481 -10.829 -15.730 1.00 82.50 124 GLY A CA 1
ATOM 1035 C C . GLY A 1 124 ? -1.649 -11.406 -17.140 1.00 82.50 124 GLY A C 1
ATOM 1036 O O . GLY A 1 124 ? -0.944 -12.342 -17.521 1.00 82.50 124 GLY A O 1
ATOM 1037 N N . ASN A 1 125 ? -2.571 -10.853 -17.931 1.00 84.44 125 ASN A N 1
ATOM 1038 C CA . ASN A 1 125 ? -2.779 -11.251 -19.315 1.00 84.44 125 ASN A CA 1
ATOM 1039 C C . ASN A 1 125 ? -1.611 -10.817 -20.208 1.00 84.44 125 ASN A C 1
ATOM 1041 O O . ASN A 1 125 ? -1.006 -9.763 -20.023 1.00 84.44 125 ASN A O 1
ATOM 1045 N N . ARG A 1 126 ? -1.328 -11.606 -21.254 1.00 80.12 126 ARG A N 1
ATOM 1046 C CA . ARG A 1 126 ? -0.232 -11.321 -22.202 1.00 80.12 126 ARG A CA 1
ATOM 1047 C C . ARG A 1 126 ? -0.382 -9.983 -22.933 1.00 80.12 126 ARG A C 1
ATOM 1049 O O . ARG A 1 126 ? 0.628 -9.414 -23.330 1.00 80.12 126 ARG A O 1
ATOM 1056 N N . ASN A 1 127 ? -1.610 -9.488 -23.071 1.00 81.94 127 ASN A N 1
ATOM 1057 C CA . ASN A 1 127 ? -1.915 -8.222 -23.740 1.00 81.94 127 ASN A CA 1
ATOM 1058 C C . ASN A 1 127 ? -1.563 -6.990 -22.888 1.00 81.94 127 ASN A C 1
ATOM 1060 O O . ASN A 1 127 ? -1.506 -5.889 -23.416 1.00 81.94 127 ASN A O 1
ATOM 1064 N N . GLU A 1 128 ? -1.320 -7.161 -21.586 1.00 84.38 128 GLU A N 1
ATOM 1065 C CA . GLU A 1 128 ? -0.968 -6.076 -20.653 1.00 84.38 128 GLU A CA 1
ATOM 1066 C C . GLU A 1 128 ? 0.548 -5.995 -20.405 1.00 84.38 128 GLU A C 1
ATOM 1068 O O . GLU A 1 128 ? 1.032 -5.311 -19.502 1.00 84.38 128 GLU A O 1
ATOM 1073 N N . LYS A 1 129 ? 1.327 -6.734 -21.196 1.00 87.94 129 LYS A N 1
ATOM 1074 C CA . LYS A 1 129 ? 2.779 -6.784 -21.089 1.00 87.94 129 LYS A CA 1
ATOM 1075 C C . LYS A 1 129 ? 3.387 -5.438 -21.482 1.00 87.94 129 LYS A C 1
ATOM 1077 O O . LYS A 1 129 ? 3.209 -4.972 -22.596 1.00 87.94 129 LYS A O 1
ATOM 1082 N N . ILE A 1 130 ? 4.195 -4.865 -20.592 1.00 89.88 130 ILE A N 1
ATOM 1083 C CA . ILE A 1 130 ? 4.874 -3.583 -20.842 1.00 89.88 130 ILE A CA 1
ATOM 1084 C C . ILE A 1 130 ? 6.191 -3.721 -21.620 1.00 89.88 130 ILE A C 1
ATOM 1086 O O . ILE A 1 130 ? 6.620 -2.768 -22.262 1.00 89.88 130 ILE A O 1
ATOM 1090 N N . ARG A 1 131 ? 6.867 -4.879 -21.533 1.00 91.44 131 ARG A N 1
ATOM 1091 C CA . ARG A 1 131 ? 8.188 -5.117 -22.143 1.00 91.44 131 ARG A CA 1
ATOM 1092 C C . ARG A 1 131 ? 8.427 -6.571 -22.517 1.00 91.44 131 ARG A C 1
ATOM 1094 O O . ARG A 1 131 ? 8.157 -7.467 -21.717 1.00 91.44 131 ARG A O 1
ATOM 1101 N N . THR A 1 132 ? 9.027 -6.803 -23.680 1.00 92.19 132 THR A N 1
ATOM 1102 C CA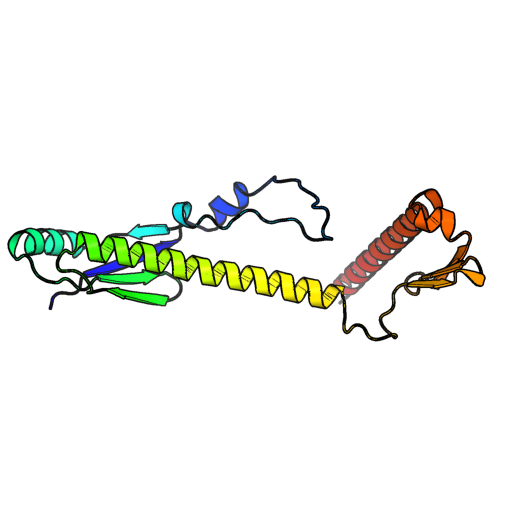 . THR A 1 132 ? 9.482 -8.103 -24.187 1.00 92.19 132 THR A CA 1
ATOM 1103 C C . THR A 1 132 ? 11.006 -8.184 -24.199 1.00 92.19 132 THR A C 1
ATOM 1105 O O . THR A 1 132 ? 11.649 -7.471 -24.956 1.00 92.19 132 THR A O 1
ATOM 1108 N N . TYR A 1 133 ? 11.583 -9.101 -23.420 1.00 93.88 133 TYR A N 1
ATOM 1109 C CA . TYR A 1 133 ? 13.019 -9.398 -23.435 1.00 93.88 133 TYR A CA 1
ATOM 1110 C C . TYR A 1 133 ? 13.295 -10.559 -24.397 1.00 93.88 133 TYR A C 1
ATOM 1112 O O . TYR A 1 133 ? 12.812 -11.670 -24.178 1.00 93.88 133 TYR A O 1
ATOM 1120 N N . ASN A 1 134 ? 14.056 -10.312 -25.463 1.00 94.06 134 ASN A N 1
ATOM 1121 C CA . ASN A 1 134 ? 14.462 -11.319 -26.440 1.00 94.06 134 ASN A CA 1
ATOM 1122 C C . ASN A 1 134 ? 15.984 -11.511 -26.383 1.00 94.06 134 ASN A C 1
ATOM 1124 O O . ASN A 1 134 ? 16.743 -10.815 -27.058 1.00 94.06 134 ASN A O 1
ATOM 1128 N N . ILE A 1 135 ? 16.415 -12.466 -25.556 1.00 93.81 135 ILE A N 1
ATOM 1129 C CA . ILE A 1 135 ? 17.835 -12.749 -25.305 1.00 93.81 135 ILE A CA 1
ATOM 1130 C C . ILE A 1 135 ? 18.551 -13.253 -26.575 1.00 93.81 135 ILE A C 1
ATOM 1132 O O . ILE A 1 135 ? 19.593 -12.686 -26.898 1.00 93.81 135 ILE A O 1
ATOM 1136 N N . PRO A 1 136 ? 18.013 -14.218 -27.358 1.00 95.19 136 PRO A N 1
ATOM 1137 C CA . PRO A 1 136 ? 18.677 -14.675 -28.586 1.00 95.19 136 PRO A CA 1
ATOM 1138 C C . PRO A 1 136 ? 18.932 -13.572 -29.621 1.00 95.19 136 PRO A C 1
ATOM 1140 O O . PRO A 1 136 ? 19.927 -13.625 -30.336 1.00 95.19 136 PRO A O 1
ATOM 1143 N N . GLN A 1 137 ? 18.048 -12.570 -29.708 1.00 93.31 137 GLN A N 1
ATOM 1144 C CA . GLN A 1 137 ? 18.196 -11.425 -30.621 1.00 93.31 137 GLN A CA 1
ATOM 1145 C C . GLN A 1 137 ? 18.870 -10.208 -29.966 1.00 93.31 137 GLN A C 1
ATOM 1147 O O . GLN A 1 137 ? 18.930 -9.146 -30.585 1.00 93.31 137 GLN A O 1
ATOM 1152 N N . ASN A 1 138 ? 19.339 -10.341 -28.721 1.00 94.50 138 ASN A N 1
ATOM 1153 C CA . ASN A 1 138 ? 19.940 -9.276 -27.920 1.00 94.50 138 ASN A CA 1
ATOM 1154 C C . ASN A 1 138 ? 19.143 -7.950 -27.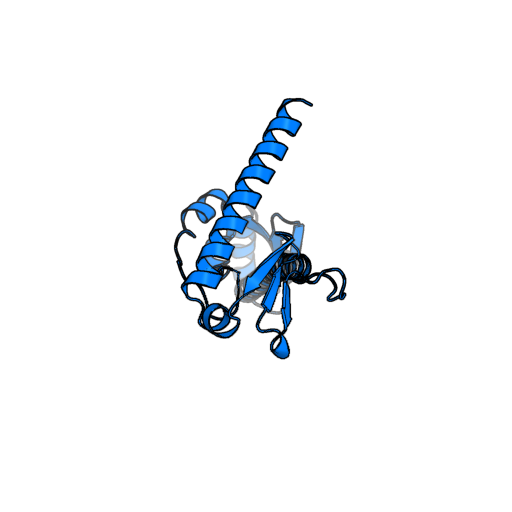958 1.00 94.50 138 ASN A C 1
ATOM 1156 O O . ASN A 1 138 ? 19.715 -6.870 -28.139 1.00 94.50 138 ASN A O 1
ATOM 1160 N N . ARG A 1 139 ? 17.809 -8.035 -27.823 1.00 94.62 139 ARG A N 1
ATOM 1161 C CA . ARG A 1 139 ? 16.890 -6.888 -27.913 1.00 94.62 139 ARG A CA 1
ATOM 1162 C C . ARG A 1 139 ? 15.805 -6.918 -26.840 1.00 94.62 139 ARG A C 1
ATOM 1164 O O . ARG A 1 139 ? 15.304 -7.980 -26.472 1.00 94.62 139 ARG A O 1
ATOM 1171 N N . ILE A 1 140 ? 15.393 -5.736 -26.401 1.00 94.44 140 ILE A N 1
ATOM 1172 C CA . ILE A 1 140 ? 14.258 -5.501 -25.511 1.00 94.44 140 ILE A CA 1
ATOM 1173 C C . ILE A 1 140 ? 13.280 -4.580 -26.234 1.00 94.44 140 ILE A C 1
ATOM 1175 O O . ILE A 1 140 ? 13.674 -3.525 -26.715 1.00 94.44 140 ILE A O 1
ATOM 1179 N N . THR A 1 141 ? 12.017 -4.974 -26.315 1.00 93.69 141 THR A N 1
ATOM 1180 C CA . THR A 1 141 ? 10.938 -4.164 -26.897 1.00 93.69 141 THR A CA 1
ATOM 1181 C C . THR A 1 141 ? 10.070 -3.627 -25.769 1.00 93.69 141 THR A C 1
ATOM 1183 O O . THR A 1 141 ? 9.653 -4.411 -24.918 1.00 93.69 141 THR A O 1
ATOM 1186 N N . ASP A 1 142 ? 9.800 -2.324 -25.729 1.00 93.88 142 ASP A N 1
ATOM 1187 C CA . ASP A 1 142 ? 8.850 -1.728 -24.782 1.00 93.88 142 ASP A CA 1
ATOM 1188 C C . ASP A 1 142 ? 7.611 -1.244 -25.505 1.00 93.88 142 ASP A C 1
ATOM 1190 O O . ASP A 1 142 ? 7.682 -0.377 -26.371 1.00 93.88 142 ASP A O 1
ATOM 1194 N N . GLU A 1 143 ? 6.473 -1.803 -25.118 1.00 90.94 143 GLU A N 1
ATOM 1195 C CA . GLU A 1 143 ? 5.191 -1.567 -25.780 1.00 90.94 143 GLU A CA 1
ATOM 1196 C C . GLU A 1 143 ? 4.615 -0.175 -25.442 1.00 90.94 143 GLU A C 1
ATOM 1198 O O . GLU A 1 143 ? 3.659 0.266 -26.068 1.00 90.94 143 GLU A O 1
ATOM 1203 N N . ARG A 1 144 ? 5.172 0.551 -24.456 1.00 90.25 144 ARG A N 1
ATOM 1204 C CA . ARG A 1 144 ? 4.700 1.901 -24.080 1.00 90.25 144 ARG A CA 1
ATOM 1205 C C . ARG A 1 144 ? 5.338 2.993 -24.930 1.00 90.25 144 ARG A C 1
ATOM 1207 O O . ARG A 1 144 ? 4.672 3.974 -25.254 1.00 90.25 144 ARG A O 1
ATOM 1214 N N . LEU A 1 145 ? 6.622 2.829 -25.257 1.00 90.88 145 LEU A N 1
ATOM 1215 C CA . LEU A 1 145 ? 7.340 3.705 -26.192 1.00 90.88 145 LEU A CA 1
ATOM 1216 C C . LEU A 1 145 ? 7.232 3.210 -27.643 1.00 90.88 145 LEU A C 1
ATOM 1218 O O . LEU A 1 145 ? 7.481 3.976 -28.566 1.00 90.88 145 LEU A O 1
ATOM 1222 N N . ASN A 1 146 ? 6.875 1.936 -27.851 1.00 90.88 146 ASN A N 1
ATOM 1223 C CA . ASN A 1 146 ? 7.018 1.225 -29.127 1.00 90.88 146 ASN A CA 1
ATOM 1224 C C . ASN A 1 146 ? 8.463 1.248 -29.662 1.00 90.88 146 ASN A C 1
ATOM 1226 O O . ASN A 1 146 ? 8.699 1.210 -30.869 1.00 90.88 146 ASN A O 1
ATOM 1230 N N . GLU A 1 147 ? 9.439 1.301 -28.752 1.00 89.88 147 GLU A N 1
ATOM 1231 C CA . GLU A 1 147 ? 10.864 1.362 -29.069 1.00 89.88 147 GLU A CA 1
ATOM 1232 C C . GLU A 1 147 ? 11.569 0.042 -28.745 1.00 89.88 147 GLU A C 1
ATOM 1234 O O . GLU A 1 147 ? 11.190 -0.722 -27.850 1.00 89.88 147 GLU A O 1
ATOM 1239 N N . ASN A 1 148 ? 12.636 -0.208 -29.499 1.00 92.56 148 ASN A N 1
ATOM 1240 C CA . ASN A 1 148 ? 13.506 -1.358 -29.342 1.00 92.56 148 ASN A CA 1
ATOM 1241 C C . ASN A 1 148 ? 14.872 -0.908 -28.822 1.00 92.56 148 ASN A C 1
ATOM 1243 O O . ASN A 1 148 ? 15.551 -0.117 -29.469 1.00 92.56 148 ASN A O 1
ATOM 1247 N N . VAL A 1 149 ? 15.302 -1.476 -27.701 1.00 93.19 149 VAL A N 1
ATOM 1248 C CA . VAL A 1 149 ? 16.636 -1.279 -27.132 1.00 93.19 149 VAL A CA 1
ATOM 1249 C C . VAL A 1 149 ? 17.489 -2.503 -27.441 1.00 93.19 149 VAL A C 1
ATOM 1251 O O . VAL A 1 149 ? 17.076 -3.639 -27.202 1.00 93.19 149 VAL A O 1
ATOM 1254 N N . HIS A 1 150 ? 18.679 -2.281 -27.984 1.00 91.00 150 HIS A N 1
ATOM 1255 C CA . HIS A 1 150 ? 19.681 -3.323 -28.202 1.00 91.00 150 HIS A CA 1
ATOM 1256 C C . HIS A 1 150 ? 20.656 -3.370 -27.022 1.00 91.00 150 HIS A C 1
ATOM 1258 O O . HIS A 1 150 ? 20.774 -2.388 -26.298 1.00 91.00 150 HIS A O 1
ATOM 1264 N N . ASN A 1 151 ? 21.360 -4.492 -26.851 1.00 90.38 151 ASN A N 1
ATOM 1265 C CA . ASN A 1 151 ? 22.266 -4.747 -25.723 1.00 90.38 151 ASN A CA 1
ATOM 1266 C C . ASN A 1 151 ? 21.534 -5.053 -24.401 1.00 90.38 151 ASN A C 1
ATOM 1268 O O . ASN A 1 151 ? 21.501 -4.265 -23.458 1.00 90.38 151 ASN A O 1
ATOM 1272 N N . VAL A 1 152 ? 20.941 -6.249 -24.337 1.00 92.38 152 VAL A N 1
ATOM 1273 C CA . VAL A 1 152 ? 20.175 -6.740 -23.179 1.00 92.38 152 VAL A CA 1
ATOM 1274 C C . VAL A 1 152 ? 21.024 -6.755 -21.910 1.00 92.38 152 VAL A C 1
ATOM 1276 O O . VAL A 1 152 ? 20.513 -6.396 -20.857 1.00 92.38 152 VAL A O 1
ATOM 1279 N N . ASN A 1 153 ? 22.300 -7.138 -21.998 1.00 92.25 153 ASN A N 1
ATOM 1280 C CA . ASN A 1 153 ? 23.172 -7.241 -20.825 1.00 92.25 153 ASN A CA 1
ATOM 1281 C C . ASN A 1 153 ? 23.346 -5.881 -20.137 1.00 92.25 153 ASN A C 1
ATOM 1283 O O . ASN A 1 153 ? 23.038 -5.754 -18.960 1.00 92.25 153 ASN A O 1
ATOM 1287 N N . GLU A 1 154 ? 23.704 -4.842 -20.894 1.00 93.44 154 GLU A N 1
ATOM 1288 C CA . GLU A 1 154 ? 23.850 -3.479 -20.365 1.00 93.44 154 GLU A CA 1
ATOM 1289 C C . GLU A 1 154 ? 22.540 -2.937 -19.773 1.00 93.44 154 GLU A C 1
ATOM 1291 O O . GLU A 1 154 ? 22.530 -2.259 -18.743 1.00 93.44 154 GLU A O 1
ATOM 1296 N N . PHE A 1 155 ? 21.409 -3.268 -20.401 1.00 92.81 155 PHE A N 1
ATOM 1297 C CA . PHE A 1 155 ? 20.099 -2.901 -19.880 1.00 92.81 155 PHE A CA 1
ATOM 1298 C C . PHE A 1 155 ? 19.781 -3.595 -18.549 1.00 92.81 155 PHE A C 1
ATOM 1300 O O . PHE A 1 155 ? 19.228 -2.965 -17.647 1.00 92.81 155 PHE A O 1
ATOM 1307 N N . LEU A 1 156 ? 20.109 -4.885 -18.421 1.00 91.06 156 LEU A N 1
ATOM 1308 C CA . LEU A 1 156 ? 19.916 -5.657 -17.191 1.00 91.06 156 LEU A CA 1
ATOM 1309 C C . LEU A 1 156 ? 20.865 -5.212 -16.073 1.00 91.06 156 LEU A C 1
ATOM 1311 O O . LEU A 1 156 ? 20.460 -5.228 -14.912 1.00 91.06 156 LEU A O 1
ATOM 1315 N N . ASP A 1 157 ? 22.061 -4.735 -16.422 1.00 93.12 157 ASP A N 1
ATOM 1316 C CA . ASP A 1 157 ? 23.011 -4.124 -15.484 1.00 93.12 157 ASP A CA 1
ATOM 1317 C C . ASP A 1 157 ? 22.521 -2.763 -14.950 1.00 93.12 157 ASP A C 1
ATOM 1319 O O . ASP A 1 157 ? 23.098 -2.203 -14.018 1.00 93.12 157 ASP A O 1
ATOM 1323 N N . GLY A 1 158 ? 21.436 -2.223 -15.516 1.00 90.56 158 GLY A N 1
ATOM 1324 C CA . GLY A 1 158 ? 20.761 -1.027 -15.019 1.00 90.56 158 GLY A CA 1
ATOM 1325 C C . GLY A 1 158 ? 21.520 0.275 -15.265 1.00 90.56 158 GLY A C 1
ATOM 1326 O O . GLY A 1 158 ? 21.291 1.258 -14.562 1.00 90.56 158 GLY A O 1
ATOM 1327 N N . THR A 1 159 ? 22.420 0.287 -16.248 1.00 92.62 159 THR A N 1
ATOM 1328 C CA . THR A 1 159 ? 23.284 1.429 -16.559 1.00 92.62 159 THR A CA 1
ATOM 1329 C C . THR A 1 159 ? 22.616 2.377 -17.573 1.00 92.62 159 THR A C 1
ATOM 1331 O O . THR A 1 159 ? 21.469 2.799 -17.389 1.00 92.62 159 THR A O 1
ATOM 1334 N N . TYR A 1 160 ? 23.315 2.755 -18.646 1.00 90.81 160 TYR A N 1
ATOM 1335 C CA . TYR A 1 160 ? 22.919 3.828 -19.555 1.00 90.81 160 TYR A CA 1
ATOM 1336 C C . TYR A 1 160 ? 21.632 3.516 -20.333 1.00 90.81 160 TYR A C 1
ATOM 1338 O O . TYR A 1 160 ? 20.726 4.354 -20.383 1.00 90.81 160 TYR A O 1
ATOM 1346 N N . CYS A 1 161 ? 21.509 2.309 -20.896 1.00 89.12 161 CYS A N 1
ATOM 1347 C CA . CYS A 1 161 ? 20.341 1.912 -21.690 1.00 89.12 161 CYS A CA 1
ATOM 1348 C C . CYS A 1 161 ? 19.029 1.972 -20.893 1.00 89.12 161 CYS A C 1
ATOM 1350 O O . CYS A 1 161 ? 18.030 2.502 -21.380 1.00 89.12 161 CYS A O 1
ATOM 1352 N N . LEU A 1 162 ? 19.026 1.466 -19.654 1.00 90.88 162 LEU A N 1
ATOM 1353 C CA . LEU A 1 162 ? 17.843 1.516 -18.793 1.00 90.88 162 LEU A CA 1
ATOM 1354 C C . LEU A 1 162 ? 17.529 2.954 -18.362 1.00 90.88 162 LEU A C 1
ATOM 1356 O O . LEU A 1 162 ? 16.368 3.363 -18.399 1.00 90.88 162 LEU A O 1
ATOM 1360 N N . HIS A 1 163 ? 18.546 3.724 -17.967 1.00 92.31 163 HIS A N 1
ATOM 1361 C CA . HIS A 1 163 ? 18.360 5.102 -17.518 1.00 92.31 163 HIS A CA 1
ATOM 1362 C C . HIS A 1 163 ? 17.760 5.990 -18.618 1.00 92.31 163 HIS A C 1
ATOM 1364 O O . HIS A 1 163 ? 16.774 6.687 -18.381 1.00 92.31 163 HIS A O 1
ATOM 1370 N N . THR A 1 164 ? 18.297 5.898 -19.836 1.00 92.62 164 THR A N 1
ATOM 1371 C CA . THR A 1 164 ? 17.832 6.669 -21.001 1.00 92.62 164 THR A CA 1
ATOM 1372 C C . THR A 1 164 ? 16.357 6.404 -21.287 1.00 92.62 164 THR A C 1
ATOM 1374 O O . THR A 1 164 ? 15.556 7.329 -21.414 1.00 92.62 164 THR A O 1
ATOM 1377 N N . MET A 1 165 ? 15.977 5.130 -21.281 1.00 91.69 165 MET A N 1
ATOM 1378 C CA . MET A 1 165 ? 14.600 4.706 -21.487 1.00 91.69 165 MET A CA 1
ATOM 1379 C C . MET A 1 165 ? 13.643 5.201 -20.390 1.00 91.69 165 MET A C 1
ATOM 1381 O O . MET A 1 165 ? 12.504 5.582 -20.666 1.00 91.69 165 MET A O 1
ATOM 1385 N N . ILE A 1 166 ? 14.084 5.200 -19.127 1.00 92.94 166 ILE A N 1
ATOM 1386 C CA . ILE A 1 166 ? 13.301 5.749 -18.012 1.00 92.94 166 ILE A CA 1
ATOM 1387 C C . ILE A 1 166 ? 13.040 7.244 -18.224 1.00 92.94 166 ILE A C 1
ATOM 1389 O O . ILE A 1 166 ? 11.918 7.700 -18.002 1.00 92.94 166 ILE A O 1
ATOM 1393 N N . GLU A 1 167 ? 14.041 8.007 -18.660 1.00 94.06 167 GLU A N 1
ATOM 1394 C CA . GLU A 1 167 ? 13.878 9.439 -18.914 1.00 94.06 167 GLU A CA 1
ATOM 1395 C C . GLU A 1 167 ? 12.935 9.718 -20.093 1.00 94.06 167 GLU A C 1
ATOM 1397 O O . GLU A 1 167 ? 12.058 10.580 -19.972 1.00 94.06 167 GLU A O 1
ATOM 1402 N N . GLN A 1 168 ? 13.014 8.933 -21.174 1.00 93.69 168 GLN A N 1
ATOM 1403 C CA . GLN A 1 168 ? 12.052 9.001 -22.284 1.00 93.69 168 GLN A CA 1
ATOM 1404 C C . GLN A 1 168 ? 10.614 8.747 -21.800 1.00 93.69 168 GLN A C 1
ATOM 1406 O O . GLN A 1 168 ? 9.716 9.548 -22.070 1.00 93.69 168 GLN A O 1
ATOM 1411 N N . LEU A 1 169 ? 10.394 7.691 -21.007 1.00 92.50 169 LEU A N 1
ATOM 1412 C CA . LEU A 1 169 ? 9.081 7.375 -20.427 1.00 92.50 169 LEU A CA 1
ATOM 1413 C C . LEU A 1 169 ? 8.547 8.514 -19.545 1.00 92.50 169 LEU A C 1
ATOM 1415 O O . LEU A 1 169 ? 7.378 8.883 -19.650 1.00 92.50 169 LEU A O 1
ATOM 1419 N N . LYS A 1 170 ? 9.395 9.106 -18.694 1.00 93.50 170 LYS A N 1
ATOM 1420 C CA . LYS A 1 170 ? 9.014 10.259 -17.858 1.00 93.50 170 LYS A CA 1
ATOM 1421 C C . LYS A 1 170 ? 8.656 11.483 -18.691 1.00 93.50 170 LYS A C 1
ATOM 1423 O O . LYS A 1 170 ? 7.797 12.270 -18.298 1.00 93.50 170 LYS A O 1
ATOM 1428 N N . GLN A 1 171 ? 9.360 11.718 -19.794 1.00 94.06 171 GLN A N 1
ATOM 1429 C CA . GLN A 1 171 ? 9.058 12.831 -20.687 1.00 94.06 171 GLN A CA 1
ATOM 1430 C C . GLN A 1 171 ? 7.708 12.626 -21.379 1.00 94.06 171 GLN A C 1
ATOM 1432 O O . GLN A 1 171 ? 6.892 13.546 -21.370 1.00 94.06 171 GLN A O 1
ATOM 1437 N N . GLN A 1 172 ? 7.443 11.424 -21.894 1.00 93.56 172 GLN A N 1
ATOM 1438 C CA . GLN A 1 172 ? 6.161 11.085 -22.512 1.00 93.56 172 GLN A CA 1
ATOM 1439 C C . GLN A 1 172 ? 4.990 11.230 -21.529 1.00 93.56 172 GLN A C 1
ATOM 1441 O O . GLN A 1 172 ? 3.996 11.870 -21.862 1.00 93.56 172 GLN A O 1
ATOM 1446 N N . ASP A 1 173 ? 5.131 10.730 -20.298 1.00 93.31 173 ASP A N 1
ATOM 1447 C CA . ASP A 1 173 ? 4.114 10.880 -19.245 1.00 93.31 173 ASP A CA 1
ATOM 1448 C C . ASP A 1 173 ? 3.846 12.359 -18.908 1.00 93.31 173 ASP A C 1
ATOM 1450 O O . ASP A 1 173 ? 2.695 12.791 -18.841 1.00 93.31 173 ASP A O 1
ATOM 1454 N N . ARG A 1 174 ? 4.896 13.184 -18.776 1.00 93.94 174 ARG A N 1
ATOM 1455 C CA . ARG A 1 174 ? 4.739 14.635 -18.562 1.00 93.94 174 ARG A CA 1
ATOM 1456 C C . ARG A 1 174 ? 3.954 15.301 -19.691 1.00 93.94 174 ARG A C 1
ATOM 1458 O O . ARG A 1 174 ? 3.058 16.095 -19.411 1.00 93.94 174 ARG A O 1
ATOM 1465 N N . LEU A 1 175 ? 4.277 14.982 -20.944 1.00 94.06 175 LEU A N 1
ATOM 1466 C CA . LEU A 1 175 ? 3.578 15.528 -22.109 1.00 94.06 175 LEU A CA 1
ATOM 1467 C C . LEU A 1 175 ? 2.108 15.106 -22.129 1.00 94.06 175 LEU A C 1
ATOM 1469 O O . LEU A 1 175 ? 1.235 15.947 -22.329 1.00 94.06 175 LEU A O 1
ATOM 1473 N N . GLN A 1 176 ? 1.823 13.834 -21.855 1.00 92.19 176 GLN A N 1
ATOM 1474 C CA . GLN A 1 176 ? 0.459 13.317 -21.819 1.00 92.19 176 GLN A CA 1
ATOM 1475 C C . GLN A 1 176 ? -0.388 14.013 -20.746 1.00 92.19 176 GLN A C 1
ATOM 1477 O O . GLN A 1 176 ? -1.492 14.471 -21.039 1.00 92.19 176 GLN A O 1
ATOM 1482 N N . ARG A 1 177 ? 0.152 14.202 -19.535 1.00 92.94 177 ARG A N 1
ATOM 1483 C CA . ARG A 1 177 ? -0.534 14.950 -18.467 1.00 92.94 177 ARG A CA 1
ATOM 1484 C C . ARG A 1 177 ? -0.814 16.401 -18.853 1.00 92.94 177 ARG A C 1
ATOM 1486 O O . ARG A 1 177 ? -1.884 16.914 -18.538 1.00 92.94 177 ARG A O 1
ATOM 1493 N N . LEU A 1 178 ? 0.124 17.071 -19.527 1.00 94.44 178 LEU A N 1
ATOM 1494 C CA . LEU A 1 178 ? -0.092 18.437 -20.017 1.00 94.44 178 LEU A CA 1
ATOM 1495 C C . LEU A 1 178 ? -1.240 18.485 -21.030 1.00 94.44 178 LEU A C 1
ATOM 1497 O O . LEU A 1 178 ? -2.116 19.337 -20.910 1.00 94.44 178 LEU A O 1
ATOM 1501 N N . ILE A 1 179 ? -1.281 17.538 -21.970 1.00 95.38 179 ILE A N 1
ATOM 1502 C CA . ILE A 1 179 ? -2.365 17.423 -22.954 1.00 95.38 179 ILE A CA 1
ATOM 1503 C C . ILE A 1 179 ? -3.714 17.214 -22.249 1.00 95.38 179 ILE A C 1
ATOM 1505 O O . ILE A 1 179 ? -4.678 17.928 -22.527 1.00 95.38 179 ILE A O 1
ATOM 1509 N N . GLU A 1 180 ? -3.786 16.297 -21.284 1.00 93.69 180 GLU A N 1
ATOM 1510 C CA . GLU A 1 180 ? -5.004 16.051 -20.500 1.00 93.69 180 GLU A CA 1
ATOM 1511 C C . GLU A 1 180 ? -5.500 17.305 -19.769 1.00 93.69 180 GLU A C 1
ATOM 1513 O O . GLU A 1 180 ? -6.705 17.567 -19.739 1.00 93.69 180 GLU A O 1
ATOM 1518 N N . LEU A 1 181 ? -4.587 18.103 -19.207 1.00 93.56 181 LEU A N 1
ATOM 1519 C CA . LEU A 1 181 ? -4.922 19.372 -18.560 1.00 93.56 181 LEU A CA 1
ATOM 1520 C C . LEU A 1 181 ? -5.455 20.400 -19.565 1.00 93.56 181 LEU A C 1
ATOM 1522 O O . LEU A 1 181 ? -6.476 21.032 -19.295 1.00 93.56 181 LEU A O 1
ATOM 1526 N N . THR A 1 182 ? -4.822 20.536 -20.735 1.00 94.06 182 THR A N 1
ATOM 1527 C CA . THR A 1 182 ? -5.301 21.458 -21.780 1.00 94.06 182 THR A CA 1
ATOM 1528 C C . THR A 1 182 ? -6.699 21.087 -22.279 1.00 94.06 182 THR A C 1
ATOM 1530 O O . THR A 1 182 ? -7.570 21.954 -22.371 1.00 94.06 182 THR A O 1
ATOM 1533 N N . ASN A 1 183 ? -6.966 19.795 -22.487 1.00 92.12 183 ASN A N 1
ATOM 1534 C CA . ASN A 1 183 ? -8.272 19.304 -22.925 1.00 92.12 183 ASN A CA 1
ATOM 1535 C C . ASN A 1 183 ? -9.358 19.517 -21.863 1.00 92.12 183 ASN A C 1
ATOM 1537 O O . ASN A 1 183 ? -10.486 19.860 -22.202 1.00 92.12 183 ASN A O 1
ATOM 1541 N N . LYS A 1 184 ? -9.023 19.368 -20.575 1.00 87.44 184 LYS A N 1
ATOM 1542 C CA . LYS A 1 184 ? -9.938 19.688 -19.467 1.00 87.44 184 LYS A CA 1
ATOM 1543 C C . LYS A 1 184 ? -10.244 21.175 -19.340 1.00 87.44 184 LYS A C 1
ATOM 1545 O O . LYS A 1 184 ? -11.301 21.505 -18.839 1.00 87.44 184 LYS A O 1
ATOM 1550 N N . SER A 1 185 ? -9.325 22.053 -19.739 1.00 79.00 185 SER A N 1
ATOM 1551 C CA . SER A 1 185 ? -9.552 23.507 -19.709 1.00 79.00 185 SER A CA 1
ATOM 1552 C C . SER A 1 185 ? -10.358 24.030 -20.900 1.00 79.00 185 SER A C 1
ATOM 1554 O O . SER A 1 185 ? -10.854 25.150 -20.857 1.00 79.00 185 SER A O 1
ATOM 1556 N N . SER A 1 186 ? -10.450 23.230 -21.966 1.00 67.94 186 SER A N 1
ATOM 1557 C CA . SER A 1 186 ? -11.160 23.570 -23.204 1.00 67.94 186 SER A CA 1
ATOM 1558 C C . SER A 1 186 ? -12.599 23.030 -23.241 1.00 67.94 186 SER A C 1
ATOM 1560 O O . SER A 1 186 ? -13.353 23.410 -24.133 1.00 67.94 186 SER A O 1
ATOM 1562 N N . ASN A 1 187 ? -12.962 22.162 -22.290 1.00 52.00 187 ASN A N 1
ATOM 1563 C CA . ASN A 1 187 ? -14.321 21.678 -22.018 1.00 52.00 187 ASN A CA 1
ATOM 1564 C C . ASN A 1 187 ? -14.874 22.358 -20.765 1.00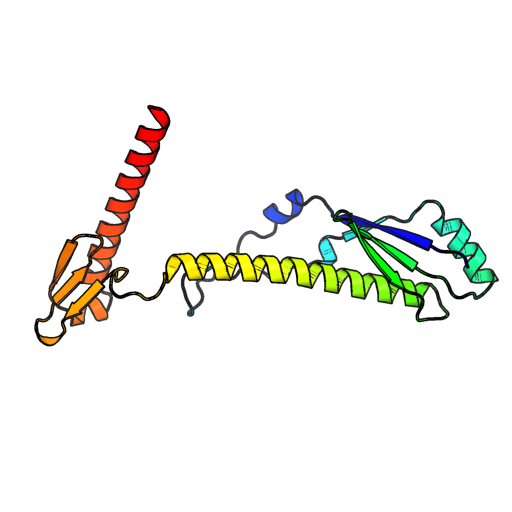 52.00 187 ASN A C 1
ATOM 1566 O O . ASN A 1 187 ? -16.107 22.549 -20.708 1.00 52.00 187 ASN A O 1
#

InterPro domains:
  IPR000352 Peptide chain release factor class I [PF00472] (73-144)
  IPR045853 Peptide chain release factor class I superfamily [SSF75620] (75-177)
  IPR050057 Prokaryotic/Mitochondrial Release Factor [PTHR43804] (75-182)

pLDDT: mean 74.86, std 17.91, range [28.48, 95.38]

Foldseek 3Di:
DDEFEKEKEWDDPVVVVVVQPDPPDDDPPDDDDDGDADDCVVTIDTDGDPCVVVVVVVCVVVLAQYWYWYAYPVGDIDIFRPDSDPVVRVVVRVVVVSVVVSVVVVVVVVVVVVVVVCVVCDPVDPVPDQKDDDVVQQWIAGPQVRDIDHHVPCVVVVPDRVVVVVVVVVVVVVVVVVVVVVVVVVD

Radius of gyration: 28.22 Å; chains: 1; bounding box: 53×38×78 Å

Secondary structure (DSSP, 8-state):
--EEEEEEEEPPTHHHHTTS-------TT-S---PPP--GGGTEEEEPPTTHHHHHHHHHHH----EEEEE-TT--EEEE--SSSHHHHHHHHHHHHHHHHHHHHHHHHHHHHHHHHHHHHTT--GGG--EEEETTTTEEEETTTTEEEE-HHHHHTTSHHHHHHHHHHHHHHHHHHHHHHHHHHH-

Sequence (187 aa):
MSNIAYELKSKSKEKFQKNVMLWDGISYQGLFPKKSPIFIDEWLELTRSVDDDRLEKATKELGDLQNVIFQDDQGIVLERQDERFFNLNKNLAIKAMKNKLYQIQYDEQQERLFQTRKQQTGSGNRNEKIRTYNIPQNRITDERLNENVHNVNEFLDGTYCLHTMIEQLKQQDRLQRLIELTNKSSN

Organism: NCBI:txid392033